Protein AF-A0A2W4LU34-F1 (afdb_monomer_lite)

Secondary structure (DSSP, 8-state):
------SSSSHHHHHHHHTSTHHHHHHHHHHHHHHTTT-HHHHHHHHHHHHTTT---THHHHHHHHHHHHHT-HHHHHHHHHHHHSSTT----HHHHHHHHHHHHHTT-HHHHHHHHHHHGGGGGGG--HHHHHHHHHHHHHHHHHH-HHHHHHHHHHHHHHHHS---TTSHHHHHHHHHHHHHHTT-HHHHHHHHTT-S-GGGGGGG--HHHHHHHHHHH-TTS-----HHHHHHHHTS--TTS--PPTTHHHHHHHHHHTTT-HHHHHHHHHHHHHTGGGSSTTHHHHHHHHHHTT-

Radius of gyration: 21.88 Å; chains: 1; bounding box: 46×51×64 Å

Sequence (299 aa):
VCRPTDPATTSALWSAVRGGTARPYCSLLARGMTRLDAAPEQALELAERAAALDVKDPAARVLEGRALLRLGDLDAARERLESVLLAPGAPSDVRALRELGVAAIHLGRSATATAVYRRVVPRADFASDRYFRRTAVLEAASVLAATGPDGASEAETYLTEARRKAEVPGLEDLTHAFLALCLDRLGRRDQARVVLAGVTNPWGLERFASARDVERLARVVLPDQGLEASEQEVRAVMRRPELGMPVLWDGELHAALALAARSVDPKLARAHLRVYLDGPGRSGPWEPWARGLLRDLAR

pLDDT: mean 87.64, std 15.15, range [33.69, 98.69]

Structure (mmCIF, N/CA/C/O backbone):
data_AF-A0A2W4LU34-F1
#
_entry.id   AF-A0A2W4LU34-F1
#
loop_
_atom_site.group_PDB
_atom_site.id
_atom_site.type_symbol
_atom_site.label_atom_id
_atom_site.label_alt_id
_atom_site.label_comp_id
_atom_site.label_asym_id
_atom_site.label_entity_id
_atom_site.label_seq_id
_atom_site.pdbx_PDB_ins_code
_atom_site.Cartn_x
_atom_site.Cartn_y
_atom_site.Cartn_z
_atom_site.occupancy
_atom_site.B_iso_or_equiv
_atom_site.auth_seq_id
_atom_site.auth_comp_id
_atom_site.auth_asym_id
_atom_site.auth_atom_id
_atom_site.pdbx_PDB_model_num
ATOM 1 N N . VAL A 1 1 ? 15.776 13.499 -19.138 1.00 44.25 1 VAL A N 1
ATOM 2 C CA . VAL A 1 1 ? 14.465 13.709 -19.800 1.00 44.25 1 VAL A CA 1
ATOM 3 C C . VAL A 1 1 ? 14.663 14.698 -20.931 1.00 44.25 1 VAL A C 1
ATOM 5 O O . VAL A 1 1 ? 15.088 15.816 -20.666 1.00 44.25 1 VAL A O 1
ATOM 8 N N . CYS A 1 2 ? 14.449 14.278 -22.176 1.00 37.47 2 CYS A N 1
ATOM 9 C CA . CYS A 1 2 ? 14.579 15.137 -23.349 1.00 37.47 2 CYS A CA 1
ATOM 10 C C . CYS A 1 2 ? 13.613 16.327 -23.243 1.00 37.47 2 CYS A C 1
ATOM 12 O O . CYS A 1 2 ? 12.407 16.160 -23.403 1.00 37.47 2 CYS A O 1
ATOM 14 N N . ARG A 1 3 ? 14.143 17.520 -22.967 1.00 33.69 3 ARG A N 1
ATOM 15 C CA . ARG A 1 3 ? 13.450 18.792 -23.197 1.00 33.69 3 ARG A CA 1
ATOM 16 C C . ARG A 1 3 ? 14.089 19.486 -24.401 1.00 33.69 3 ARG A C 1
ATOM 18 O O . ARG A 1 3 ? 15.311 19.418 -24.530 1.00 33.69 3 ARG A O 1
ATOM 25 N N . PRO A 1 4 ? 13.303 20.139 -25.269 1.00 42.56 4 PRO A N 1
ATOM 26 C CA . PRO A 1 4 ? 13.847 20.928 -26.357 1.00 42.56 4 PRO A CA 1
ATOM 27 C C . PRO A 1 4 ? 14.146 22.343 -25.852 1.00 42.56 4 PRO A C 1
ATOM 29 O O . PRO A 1 4 ? 13.248 23.023 -25.362 1.00 42.56 4 PRO A O 1
ATOM 32 N N . THR A 1 5 ? 15.386 22.797 -26.004 1.00 41.25 5 THR A N 1
ATOM 33 C CA . THR A 1 5 ? 15.707 24.229 -26.029 1.00 41.25 5 THR A CA 1
ATOM 34 C C . THR A 1 5 ? 16.672 24.496 -27.183 1.00 41.25 5 THR A C 1
ATOM 36 O O . THR A 1 5 ? 17.740 23.892 -27.260 1.00 41.25 5 THR A O 1
ATOM 39 N N . ASP A 1 6 ? 16.208 25.388 -28.056 1.00 40.38 6 ASP A N 1
ATOM 40 C CA . ASP A 1 6 ? 16.769 25.993 -29.271 1.00 40.38 6 ASP A CA 1
ATOM 41 C C . ASP A 1 6 ? 16.921 25.166 -30.577 1.00 40.38 6 ASP A C 1
ATOM 43 O O . ASP A 1 6 ? 17.552 24.104 -30.569 1.00 40.38 6 ASP A O 1
ATOM 47 N N . PRO A 1 7 ? 16.356 25.634 -31.723 1.00 46.09 7 PRO A N 1
ATOM 48 C CA . PRO A 1 7 ? 16.152 24.804 -32.916 1.00 46.09 7 PRO A CA 1
ATOM 49 C C . PRO A 1 7 ? 17.230 24.869 -34.019 1.00 46.09 7 PRO A C 1
ATOM 51 O O . PRO A 1 7 ? 17.241 23.977 -34.864 1.00 46.09 7 PRO A O 1
ATOM 54 N N . ALA A 1 8 ? 18.124 25.864 -34.072 1.00 47.91 8 ALA A N 1
ATOM 55 C CA . ALA A 1 8 ? 18.860 26.133 -35.323 1.00 47.91 8 ALA A CA 1
ATOM 56 C C . ALA A 1 8 ? 20.285 25.540 -35.419 1.00 47.91 8 ALA A C 1
ATOM 58 O O . ALA A 1 8 ? 20.643 24.994 -36.458 1.00 47.91 8 ALA A O 1
ATOM 59 N N . THR A 1 9 ? 21.099 25.577 -34.361 1.00 46.59 9 THR A N 1
ATOM 60 C CA . THR A 1 9 ? 22.511 25.111 -34.390 1.00 46.59 9 THR A CA 1
ATOM 61 C C . THR A 1 9 ? 22.738 23.767 -33.691 1.00 46.59 9 THR A C 1
ATOM 63 O O . THR A 1 9 ? 23.717 23.073 -33.950 1.00 46.59 9 THR A O 1
ATOM 66 N N . THR A 1 10 ? 21.790 23.333 -32.867 1.00 46.72 10 THR A N 1
ATOM 67 C CA . THR A 1 10 ? 21.777 22.052 -32.140 1.00 46.72 10 THR A CA 1
ATOM 68 C C . THR A 1 10 ? 21.329 20.878 -33.023 1.00 46.72 10 THR A C 1
ATOM 70 O O . THR A 1 10 ? 21.654 19.723 -32.750 1.00 46.72 10 THR A O 1
ATOM 73 N N . SER A 1 11 ? 20.603 21.157 -34.107 1.00 53.28 11 SER A N 1
ATOM 74 C CA . SER A 1 11 ? 19.989 20.154 -34.984 1.00 53.28 11 SER A CA 1
ATOM 75 C C . SER A 1 11 ? 21.003 19.152 -35.557 1.00 53.28 11 SER A C 1
ATOM 77 O O . SER A 1 11 ? 20.794 17.953 -35.399 1.00 53.28 11 SER A O 1
ATOM 79 N N . ALA A 1 12 ? 22.138 19.615 -36.095 1.00 48.44 12 ALA A N 1
ATOM 80 C CA . ALA A 1 12 ? 23.117 18.760 -36.776 1.00 48.44 12 ALA A CA 1
ATOM 81 C C . ALA A 1 12 ? 23.915 17.838 -35.828 1.00 48.44 12 ALA A C 1
ATOM 83 O O . ALA A 1 12 ? 24.168 16.674 -36.144 1.00 48.44 12 ALA A O 1
ATOM 84 N N . LEU A 1 13 ? 24.277 18.328 -34.635 1.00 47.25 13 LEU A N 1
ATOM 85 C CA . LEU A 1 13 ? 25.021 17.547 -33.637 1.00 47.25 13 LEU A CA 1
ATOM 86 C C . LEU A 1 13 ? 24.113 16.498 -32.973 1.00 47.25 13 LEU A C 1
ATOM 88 O O . LEU A 1 13 ? 24.491 15.339 -32.812 1.00 47.25 13 LEU A O 1
ATOM 92 N N . TRP A 1 14 ? 22.865 16.870 -32.662 1.00 49.84 14 TRP A N 1
ATOM 93 C CA . TRP A 1 14 ? 21.880 15.936 -32.118 1.00 49.84 14 TRP A CA 1
ATOM 94 C C . TRP A 1 14 ? 21.311 14.978 -33.168 1.00 49.84 14 TRP A C 1
ATOM 96 O O . TRP A 1 14 ? 20.867 13.898 -32.785 1.00 49.84 14 TRP A O 1
ATOM 106 N N . SER A 1 15 ? 21.297 15.330 -34.458 1.00 50.69 15 SER A N 1
ATOM 107 C CA . SER A 1 15 ? 20.934 14.410 -35.542 1.00 50.69 15 SER A CA 1
ATOM 108 C C . SER A 1 15 ? 22.052 13.414 -35.841 1.00 50.69 15 SER A C 1
ATOM 110 O O . SER A 1 15 ? 21.753 12.254 -36.104 1.00 50.69 15 SER A O 1
ATOM 112 N N . ALA A 1 16 ? 23.322 13.820 -35.719 1.00 47.38 16 ALA A N 1
ATOM 113 C CA . ALA A 1 16 ? 24.469 12.919 -35.835 1.00 47.38 16 ALA A CA 1
ATOM 114 C C . ALA A 1 16 ? 24.529 11.906 -34.672 1.00 47.38 16 ALA A C 1
ATOM 116 O O . ALA A 1 16 ? 24.763 10.724 -34.903 1.00 47.38 16 ALA A O 1
ATOM 117 N N . VAL A 1 17 ? 24.200 12.323 -33.441 1.00 52.94 17 VAL A N 1
ATOM 118 C CA . VAL A 1 17 ? 24.075 11.418 -32.275 1.00 52.94 17 VAL A CA 1
ATOM 119 C C . VAL A 1 17 ? 22.803 10.548 -32.342 1.00 52.94 17 VAL A C 1
ATOM 121 O O . VAL A 1 17 ? 22.800 9.409 -31.879 1.00 52.94 17 VAL A O 1
ATOM 124 N N . ARG A 1 18 ? 21.716 11.033 -32.964 1.00 54.03 18 ARG A N 1
ATOM 125 C CA . ARG A 1 18 ? 20.458 10.275 -33.161 1.00 54.03 18 ARG A CA 1
ATOM 126 C C . ARG A 1 18 ? 20.426 9.388 -34.412 1.00 54.03 18 ARG A C 1
ATOM 128 O O . ARG A 1 18 ? 19.454 8.655 -34.585 1.00 54.03 18 ARG A O 1
ATOM 135 N N . GLY A 1 19 ? 21.460 9.420 -35.253 1.00 53.38 19 GLY A N 1
ATOM 136 C CA . GLY A 1 19 ? 21.586 8.558 -36.434 1.00 53.38 19 GLY A CA 1
ATOM 137 C C . GLY A 1 19 ? 21.919 7.091 -36.122 1.00 53.38 19 GLY A C 1
ATOM 138 O O . GLY A 1 19 ? 21.792 6.251 -37.007 1.00 53.38 19 GLY A O 1
ATOM 139 N N . GLY A 1 20 ? 22.318 6.779 -34.880 1.00 74.06 20 GLY A N 1
ATOM 140 C CA . GLY A 1 20 ? 22.656 5.427 -34.408 1.00 74.06 20 GLY A CA 1
ATOM 141 C C . GLY A 1 20 ? 21.530 4.710 -33.646 1.00 74.06 20 GLY A C 1
ATOM 142 O O . GLY A 1 20 ? 20.342 4.940 -33.877 1.00 74.06 20 GLY A O 1
ATOM 143 N N . THR A 1 21 ? 21.898 3.854 -32.685 1.00 80.38 21 THR A N 1
ATOM 144 C CA . THR A 1 21 ? 20.983 3.013 -31.879 1.00 80.38 21 THR A CA 1
ATOM 145 C C . THR A 1 21 ? 19.958 3.795 -31.043 1.00 80.38 21 THR A C 1
ATOM 147 O O . THR A 1 21 ? 18.944 3.235 -30.632 1.00 80.38 21 THR A O 1
ATOM 150 N N . ALA A 1 22 ? 20.144 5.104 -30.849 1.00 83.38 22 ALA A N 1
ATOM 151 C CA . ALA A 1 22 ? 19.249 5.954 -30.063 1.00 83.38 22 ALA A CA 1
ATOM 152 C C . ALA A 1 22 ? 17.828 6.083 -30.651 1.00 83.38 22 ALA A C 1
ATOM 154 O O . ALA A 1 22 ? 16.847 6.051 -29.910 1.00 83.38 22 ALA A O 1
ATOM 155 N N . ARG A 1 23 ? 17.679 6.215 -31.979 1.00 86.56 23 ARG A N 1
ATOM 156 C CA . ARG A 1 23 ? 16.350 6.296 -32.618 1.00 86.56 23 ARG A CA 1
ATOM 157 C C . ARG A 1 23 ? 15.543 4.996 -32.460 1.00 86.56 23 ARG A C 1
ATOM 159 O O . ARG A 1 23 ? 14.395 5.092 -32.016 1.00 86.56 23 ARG A O 1
ATOM 166 N N . PRO A 1 24 ? 16.082 3.804 -32.790 1.00 90.75 24 PRO A N 1
ATOM 167 C CA . PRO A 1 24 ? 15.371 2.554 -32.541 1.00 90.75 24 PRO A CA 1
ATOM 168 C C . PRO A 1 24 ? 15.142 2.311 -31.044 1.00 90.75 24 PRO A C 1
ATOM 170 O O . PRO A 1 24 ? 14.043 1.898 -30.690 1.00 90.75 24 PRO A O 1
ATOM 173 N N . TYR A 1 25 ? 16.085 2.668 -30.164 1.00 92.25 25 TYR A N 1
ATOM 174 C CA . TYR A 1 25 ? 15.909 2.583 -28.709 1.00 92.25 25 TYR A CA 1
ATOM 175 C C . TYR A 1 25 ? 14.691 3.375 -28.219 1.00 92.25 25 TYR A C 1
ATOM 177 O O . TYR A 1 25 ? 13.771 2.810 -27.629 1.00 92.25 25 TYR A O 1
ATOM 185 N N . CYS A 1 26 ? 14.620 4.669 -28.542 1.00 91.62 26 CYS A N 1
ATOM 186 C CA . CYS A 1 26 ? 13.489 5.512 -28.153 1.00 91.62 26 CYS A CA 1
ATOM 187 C C . CYS A 1 26 ? 12.164 5.017 -28.753 1.00 91.62 26 CYS A C 1
ATOM 189 O O . CYS A 1 26 ? 11.125 5.095 -28.098 1.00 91.62 26 CYS A O 1
ATOM 191 N N . SER A 1 27 ? 12.188 4.494 -29.985 1.00 94.12 27 SER A N 1
ATOM 192 C CA . SER A 1 27 ? 10.999 3.916 -30.619 1.00 94.12 27 SER A CA 1
ATOM 193 C C . SER A 1 27 ? 10.504 2.668 -29.882 1.00 94.12 27 SER A C 1
ATOM 195 O O . SER A 1 27 ? 9.299 2.545 -29.654 1.00 94.12 27 SER A O 1
ATOM 197 N N . LEU A 1 28 ? 11.411 1.774 -29.473 1.00 96.50 28 LEU A N 1
ATOM 198 C CA . LEU A 1 28 ? 11.085 0.581 -28.689 1.00 96.50 28 LEU A CA 1
ATOM 199 C C . LEU A 1 28 ? 10.510 0.958 -27.321 1.00 96.50 28 LEU A C 1
ATOM 201 O O . LEU A 1 28 ? 9.439 0.467 -26.970 1.00 96.50 28 LEU A O 1
ATOM 205 N N . LEU A 1 29 ? 11.145 1.890 -26.601 1.00 95.94 29 LEU A N 1
ATOM 206 C CA . LEU A 1 29 ? 10.656 2.351 -25.299 1.00 95.94 29 LEU A CA 1
ATOM 207 C C . LEU A 1 29 ? 9.270 2.989 -25.382 1.00 95.94 29 LEU A C 1
ATOM 209 O O . LEU A 1 29 ? 8.392 2.650 -24.593 1.00 95.94 29 LEU A O 1
ATOM 213 N N . ALA A 1 30 ? 9.049 3.888 -26.345 1.00 96.31 30 ALA A N 1
ATOM 214 C CA . ALA A 1 30 ? 7.752 4.537 -26.517 1.00 96.31 30 ALA A CA 1
ATOM 215 C C . ALA A 1 30 ? 6.655 3.503 -26.813 1.00 96.31 30 ALA A C 1
ATOM 217 O O . ALA A 1 30 ? 5.600 3.509 -26.182 1.00 96.31 30 ALA A O 1
ATOM 218 N N . ARG A 1 31 ? 6.934 2.563 -27.725 1.00 97.25 31 ARG A N 1
ATOM 219 C CA . ARG A 1 31 ? 6.018 1.471 -28.074 1.00 97.25 31 ARG A CA 1
ATOM 220 C C . ARG A 1 31 ? 5.740 0.534 -26.904 1.00 97.25 31 ARG A C 1
ATOM 222 O O . ARG A 1 31 ? 4.604 0.080 -26.772 1.00 97.25 31 ARG A O 1
ATOM 229 N N . GLY A 1 32 ? 6.753 0.215 -26.106 1.00 96.75 32 GLY A N 1
ATOM 230 C CA . GLY A 1 32 ? 6.594 -0.638 -24.935 1.00 96.75 32 GLY A CA 1
ATOM 231 C C . GLY A 1 32 ? 5.778 0.061 -23.853 1.00 96.75 32 GLY A C 1
ATOM 232 O O . GLY A 1 32 ? 4.817 -0.516 -23.360 1.00 96.75 32 GLY A O 1
ATOM 233 N N . MET A 1 33 ? 6.044 1.344 -23.590 1.00 95.69 33 MET A N 1
ATOM 234 C CA . MET A 1 33 ? 5.269 2.135 -22.631 1.00 95.69 33 MET A CA 1
ATOM 235 C C . MET A 1 33 ? 3.785 2.222 -23.017 1.00 95.69 33 MET A C 1
ATOM 237 O O . MET A 1 33 ? 2.924 2.047 -22.164 1.00 95.69 33 MET A O 1
ATOM 241 N N . THR A 1 34 ? 3.461 2.416 -24.303 1.00 96.75 34 THR A N 1
ATOM 242 C CA . THR A 1 34 ? 2.056 2.433 -24.768 1.00 96.75 34 THR A CA 1
ATOM 243 C C . THR A 1 34 ? 1.347 1.084 -24.655 1.00 96.75 34 THR A C 1
ATOM 245 O O . THR A 1 34 ? 0.122 1.043 -24.635 1.00 96.75 34 THR A O 1
ATOM 248 N N . ARG A 1 35 ? 2.099 -0.022 -24.617 1.00 96.31 35 ARG A N 1
ATOM 249 C CA . ARG A 1 35 ? 1.553 -1.380 -24.507 1.00 96.31 35 ARG A CA 1
ATOM 250 C C . ARG A 1 35 ? 1.509 -1.889 -23.072 1.00 96.31 35 ARG A C 1
ATOM 252 O O . ARG A 1 35 ? 0.983 -2.971 -22.860 1.00 96.31 35 ARG A O 1
ATOM 259 N N . LEU A 1 36 ? 2.042 -1.137 -22.111 1.00 93.88 36 LEU A N 1
ATOM 260 C CA . LEU A 1 36 ? 2.305 -1.639 -20.768 1.00 93.88 36 LEU A CA 1
ATOM 261 C C . LEU A 1 36 ? 1.059 -2.219 -20.086 1.00 93.88 36 LEU A C 1
ATOM 263 O O . LEU A 1 36 ? 1.137 -3.301 -19.516 1.00 93.88 36 LEU A O 1
ATOM 267 N N . ASP A 1 37 ? -0.076 -1.527 -20.187 1.00 90.44 37 ASP A N 1
ATOM 268 C CA . ASP A 1 37 ? -1.316 -1.961 -19.536 1.00 90.44 37 ASP A CA 1
ATOM 269 C C . ASP A 1 37 ? -2.142 -2.922 -20.413 1.00 90.44 37 ASP A C 1
ATOM 271 O O . ASP A 1 37 ? -2.837 -3.789 -19.893 1.00 90.44 37 ASP A O 1
ATOM 275 N N . ALA A 1 38 ? -2.058 -2.801 -21.745 1.00 93.38 38 ALA A N 1
ATOM 276 C CA . ALA A 1 38 ? -2.889 -3.571 -22.680 1.00 93.38 38 ALA A CA 1
ATOM 277 C C . ALA A 1 38 ? -2.259 -4.899 -23.149 1.00 93.38 38 ALA A C 1
ATOM 279 O O . ALA A 1 38 ? -2.979 -5.835 -23.482 1.00 93.38 38 ALA A O 1
ATOM 280 N N . ALA A 1 39 ? -0.929 -4.967 -23.230 1.00 95.88 39 ALA A N 1
ATOM 281 C CA . ALA A 1 39 ? -0.163 -6.113 -23.722 1.00 95.88 39 ALA A CA 1
ATOM 282 C C . ALA A 1 39 ? 1.223 -6.160 -23.039 1.00 95.88 39 ALA A C 1
ATOM 284 O O . ALA A 1 39 ? 2.243 -5.865 -23.682 1.00 95.88 39 ALA A O 1
ATOM 285 N N . PRO A 1 40 ? 1.280 -6.483 -21.733 1.00 95.75 40 PRO A N 1
ATOM 286 C CA . PRO A 1 40 ? 2.512 -6.437 -20.949 1.00 95.75 40 PRO A CA 1
ATOM 287 C C . PRO A 1 40 ? 3.595 -7.406 -21.449 1.00 95.75 40 PRO A C 1
ATOM 289 O O . PRO A 1 40 ? 4.774 -7.076 -21.370 1.00 95.75 40 PRO A O 1
ATOM 292 N N . GLU A 1 41 ? 3.233 -8.541 -22.052 1.00 97.31 41 GLU A N 1
ATOM 293 C CA . GLU A 1 41 ? 4.176 -9.481 -22.676 1.00 97.31 41 GLU A CA 1
ATOM 294 C C . GLU A 1 41 ? 4.912 -8.823 -23.855 1.00 97.31 41 GLU A C 1
ATOM 296 O O . GLU A 1 41 ? 6.129 -8.931 -23.991 1.00 97.31 41 GLU A O 1
ATOM 301 N N . GLN A 1 42 ? 4.185 -8.066 -24.685 1.00 97.75 42 GLN A N 1
ATOM 302 C CA . GLN A 1 42 ? 4.789 -7.314 -25.790 1.00 97.75 42 GLN A CA 1
ATOM 303 C C . GLN A 1 42 ? 5.621 -6.136 -25.274 1.00 97.75 42 GLN A C 1
ATOM 305 O O . GLN A 1 42 ? 6.636 -5.785 -25.874 1.00 97.75 42 GLN A O 1
ATOM 310 N N . ALA A 1 43 ? 5.191 -5.488 -24.186 1.00 97.69 43 ALA A N 1
ATOM 311 C CA . ALA A 1 43 ? 5.974 -4.431 -23.553 1.00 97.69 43 ALA A CA 1
ATOM 312 C C . ALA A 1 43 ? 7.310 -4.970 -23.020 1.00 97.69 43 ALA A C 1
ATOM 314 O O . ALA A 1 43 ? 8.331 -4.302 -23.194 1.00 97.69 43 ALA A O 1
ATOM 315 N N . LEU A 1 44 ? 7.305 -6.180 -22.450 1.00 97.94 44 LEU A N 1
ATOM 316 C CA . LEU A 1 44 ? 8.500 -6.882 -21.989 1.00 97.94 44 LEU A CA 1
ATOM 317 C C . LEU A 1 44 ? 9.465 -7.175 -23.147 1.00 97.94 44 LEU A C 1
ATOM 319 O O . LEU A 1 44 ? 10.610 -6.733 -23.095 1.00 97.94 44 LEU A O 1
ATOM 323 N N . GLU A 1 45 ? 8.991 -7.792 -24.235 1.00 97.88 45 GLU A N 1
ATOM 324 C CA . GLU A 1 45 ? 9.824 -8.075 -25.421 1.00 97.88 45 GLU A CA 1
ATOM 325 C C . GLU A 1 45 ? 10.458 -6.788 -25.988 1.00 97.88 45 GLU A C 1
ATOM 327 O O . GLU A 1 45 ? 11.637 -6.736 -26.347 1.00 97.88 45 GLU A O 1
ATOM 332 N N . LEU A 1 46 ? 9.682 -5.700 -26.055 1.00 97.88 46 LEU A N 1
ATOM 333 C CA . LEU A 1 46 ? 10.177 -4.404 -26.521 1.00 97.88 46 LEU A CA 1
ATOM 334 C C . LEU A 1 46 ? 11.237 -3.813 -25.580 1.00 97.88 46 LEU A C 1
ATOM 336 O O . LEU A 1 46 ? 12.183 -3.184 -26.063 1.00 97.88 46 LEU A O 1
ATOM 340 N N . ALA A 1 47 ? 11.099 -4.012 -24.268 1.00 96.81 47 ALA A N 1
ATOM 341 C CA . ALA A 1 47 ? 12.072 -3.578 -23.270 1.00 96.81 47 ALA A CA 1
ATOM 342 C C . ALA A 1 47 ? 13.391 -4.355 -23.389 1.00 96.81 47 ALA A C 1
ATOM 344 O O . ALA A 1 47 ? 14.459 -3.742 -23.405 1.00 96.81 47 ALA A O 1
ATOM 345 N N . GLU A 1 48 ? 13.325 -5.676 -23.560 1.00 96.00 48 GLU A N 1
ATOM 346 C CA . GLU A 1 48 ? 14.490 -6.546 -23.766 1.00 96.00 48 GLU A CA 1
ATOM 347 C C . GLU A 1 48 ? 15.241 -6.179 -25.050 1.00 96.00 48 GLU A C 1
ATOM 349 O O . GLU A 1 48 ? 16.461 -6.002 -25.049 1.00 96.00 48 GLU A O 1
ATOM 354 N N . ARG A 1 49 ? 14.506 -5.952 -26.144 1.00 96.38 49 ARG A N 1
ATOM 355 C CA . ARG A 1 49 ? 15.081 -5.474 -27.408 1.00 96.38 49 ARG A CA 1
ATOM 356 C C . ARG A 1 49 ? 15.726 -4.100 -27.265 1.00 96.38 49 ARG A C 1
ATOM 358 O O . ARG A 1 49 ? 16.741 -3.845 -27.905 1.00 96.38 49 ARG A O 1
ATOM 365 N N . ALA A 1 50 ? 15.154 -3.210 -26.451 1.00 94.69 50 ALA A N 1
ATOM 366 C CA . ALA A 1 50 ? 15.751 -1.907 -26.171 1.00 94.69 50 ALA A CA 1
ATOM 367 C C . ALA A 1 50 ? 17.032 -2.052 -25.336 1.00 94.69 50 ALA A C 1
ATOM 369 O O . ALA A 1 50 ? 18.026 -1.392 -25.632 1.00 94.69 50 ALA A O 1
ATOM 370 N N . ALA A 1 51 ? 17.038 -2.939 -24.340 1.00 91.62 51 ALA A N 1
ATOM 371 C CA . ALA A 1 51 ? 18.216 -3.236 -23.529 1.00 91.62 51 ALA A CA 1
ATOM 372 C C . ALA A 1 51 ? 19.360 -3.844 -24.364 1.00 91.62 51 ALA A C 1
ATOM 374 O O . ALA A 1 51 ? 20.521 -3.509 -24.139 1.00 91.62 51 ALA A O 1
ATOM 375 N N . ALA A 1 52 ? 19.044 -4.660 -25.376 1.00 93.00 52 ALA A N 1
ATOM 376 C CA . ALA A 1 52 ? 20.024 -5.255 -26.289 1.00 93.00 52 ALA A CA 1
ATOM 377 C C . ALA A 1 52 ? 20.756 -4.237 -27.187 1.00 93.00 52 ALA A C 1
ATOM 379 O O . ALA A 1 52 ? 21.795 -4.560 -27.757 1.00 93.00 52 ALA A O 1
ATOM 380 N N . LEU A 1 53 ? 20.251 -3.002 -27.308 1.00 89.25 53 LEU A N 1
ATOM 381 C CA . LEU A 1 53 ? 20.926 -1.921 -28.039 1.00 89.25 53 LEU A CA 1
ATOM 382 C C . LEU A 1 53 ? 22.081 -1.273 -27.243 1.00 89.25 53 LEU A C 1
ATOM 384 O O . LEU A 1 53 ? 22.664 -0.305 -27.733 1.00 89.25 53 LEU A O 1
ATOM 388 N N . ASP A 1 54 ? 22.375 -1.778 -26.035 1.00 78.81 54 ASP A N 1
ATOM 389 C CA . ASP A 1 54 ? 23.443 -1.351 -25.108 1.00 78.81 54 ASP A CA 1
ATOM 390 C C . ASP A 1 54 ? 23.503 0.169 -24.874 1.00 78.81 54 ASP A C 1
ATOM 392 O O . ASP A 1 54 ? 24.553 0.798 -24.722 1.00 78.81 54 ASP A O 1
ATOM 396 N N . VAL A 1 55 ? 22.329 0.799 -24.848 1.00 82.06 55 VAL A N 1
ATOM 397 C CA . VAL A 1 55 ? 22.217 2.190 -24.424 1.00 82.06 55 VAL A CA 1
ATOM 398 C C . VAL A 1 55 ? 22.316 2.207 -22.903 1.00 82.06 55 VAL A C 1
ATOM 400 O O . VAL A 1 55 ? 21.483 1.615 -22.218 1.00 82.06 55 VAL A O 1
ATOM 403 N N . LYS A 1 56 ? 23.318 2.916 -22.369 1.00 82.50 56 LYS A N 1
ATOM 404 C CA . LYS A 1 56 ? 23.525 3.138 -20.925 1.00 82.50 56 LYS A CA 1
ATOM 405 C C . LYS A 1 56 ? 22.469 4.086 -20.332 1.00 82.50 56 LYS A C 1
ATOM 407 O O . LYS A 1 56 ? 22.802 5.117 -19.753 1.00 82.50 56 LYS A O 1
ATOM 412 N N . ASP A 1 57 ? 21.196 3.749 -20.507 1.00 83.75 57 ASP A N 1
ATOM 413 C CA . ASP A 1 57 ? 20.036 4.440 -19.954 1.00 83.75 57 ASP A CA 1
ATOM 414 C C . ASP A 1 57 ? 19.183 3.435 -19.155 1.00 83.75 57 ASP A C 1
ATOM 416 O O . ASP A 1 57 ? 18.785 2.394 -19.692 1.00 83.75 57 ASP A O 1
ATOM 420 N N . PRO A 1 58 ? 18.887 3.718 -17.874 1.00 90.25 58 PRO A N 1
ATOM 421 C CA . PRO A 1 58 ? 18.054 2.861 -17.032 1.00 90.25 58 PRO A CA 1
ATOM 422 C C . PRO A 1 58 ? 16.631 2.605 -17.555 1.00 90.25 58 PRO A C 1
ATOM 424 O O . PRO A 1 58 ? 15.980 1.669 -17.087 1.00 90.25 58 PRO A O 1
ATOM 427 N N . ALA A 1 59 ? 16.130 3.410 -18.497 1.00 92.25 59 ALA A N 1
ATOM 428 C CA . ALA A 1 59 ? 14.737 3.370 -18.940 1.00 92.25 59 ALA A CA 1
ATOM 429 C C . ALA A 1 59 ? 14.272 1.996 -19.463 1.00 92.25 59 ALA A C 1
ATOM 431 O O . ALA A 1 59 ? 13.150 1.589 -19.162 1.00 92.25 59 ALA A O 1
ATOM 432 N N . ALA A 1 60 ? 15.121 1.250 -20.179 1.00 93.81 60 ALA A N 1
ATOM 433 C CA . ALA A 1 60 ? 14.772 -0.089 -20.671 1.00 93.81 60 ALA A CA 1
ATOM 434 C C . ALA A 1 60 ? 14.541 -1.091 -19.531 1.00 93.81 60 ALA A C 1
ATOM 436 O O . ALA A 1 60 ? 13.535 -1.793 -19.526 1.00 93.81 60 ALA A O 1
ATOM 437 N N . ARG A 1 61 ? 15.412 -1.099 -18.515 1.00 94.00 61 ARG A N 1
ATOM 438 C CA . ARG A 1 61 ? 15.245 -1.962 -17.335 1.00 94.00 61 ARG A CA 1
ATOM 439 C C . ARG A 1 61 ? 14.067 -1.543 -16.458 1.00 94.00 61 ARG A C 1
ATOM 441 O O . ARG A 1 61 ? 13.404 -2.394 -15.877 1.00 94.00 61 ARG A O 1
ATOM 448 N N . VAL A 1 62 ? 13.781 -0.242 -16.371 1.00 95.94 62 VAL A N 1
ATOM 449 C CA . VAL A 1 62 ? 12.566 0.241 -15.695 1.00 95.94 62 VAL A CA 1
ATOM 450 C C . VAL A 1 62 ? 11.317 -0.249 -16.426 1.00 95.94 62 VAL A C 1
ATOM 452 O O . VAL A 1 62 ? 10.385 -0.720 -15.781 1.00 95.94 62 VAL A O 1
ATOM 455 N N . LEU A 1 63 ? 11.294 -0.175 -17.760 1.00 96.56 63 LEU A N 1
ATOM 456 C CA . LEU A 1 63 ? 10.181 -0.682 -18.563 1.00 96.56 63 LEU A CA 1
ATOM 457 C C . LEU A 1 63 ? 10.019 -2.203 -18.426 1.00 96.56 63 LEU A C 1
ATOM 459 O O . LEU A 1 63 ? 8.895 -2.680 -18.300 1.00 96.56 63 LEU A O 1
ATOM 463 N N . GLU A 1 64 ? 11.124 -2.944 -18.388 1.00 96.69 64 GLU A N 1
ATOM 464 C CA . GLU A 1 64 ? 11.137 -4.386 -18.136 1.00 96.69 64 GLU A CA 1
ATOM 465 C C . GLU A 1 64 ? 10.520 -4.720 -16.770 1.00 96.69 64 GLU A C 1
ATOM 467 O O . GLU A 1 64 ? 9.557 -5.480 -16.689 1.00 96.69 64 GLU A O 1
ATOM 472 N N . GLY A 1 65 ? 11.003 -4.084 -15.697 1.00 96.75 65 GLY A N 1
ATOM 473 C CA . GLY A 1 65 ? 10.460 -4.274 -14.352 1.00 96.75 65 GLY A CA 1
ATOM 474 C C . GLY A 1 65 ? 8.981 -3.892 -14.247 1.00 96.75 65 GLY A C 1
ATOM 475 O O . GLY A 1 65 ? 8.198 -4.580 -13.594 1.00 96.75 65 GLY A O 1
ATOM 476 N N . ARG A 1 66 ? 8.561 -2.837 -14.955 1.00 96.81 66 ARG A N 1
ATOM 477 C CA . ARG A 1 66 ? 7.150 -2.457 -15.078 1.00 96.81 66 ARG A CA 1
ATOM 478 C C . ARG A 1 66 ? 6.316 -3.533 -15.752 1.00 96.81 66 ARG A C 1
ATOM 480 O O . ARG A 1 66 ? 5.230 -3.816 -15.257 1.00 96.81 66 ARG A O 1
ATOM 487 N N . ALA A 1 67 ? 6.787 -4.095 -16.859 1.00 97.12 67 ALA A N 1
ATOM 488 C CA . ALA A 1 67 ? 6.073 -5.137 -17.585 1.00 97.12 67 ALA A CA 1
ATOM 489 C C . ALA A 1 67 ? 5.947 -6.409 -16.735 1.00 97.12 67 ALA A C 1
ATOM 491 O O . ALA A 1 67 ? 4.843 -6.923 -16.575 1.00 97.12 67 ALA A O 1
ATOM 492 N N . LEU A 1 68 ? 7.035 -6.838 -16.086 1.00 96.81 68 LEU A N 1
ATOM 493 C CA . LEU A 1 68 ? 7.042 -7.972 -15.152 1.00 96.81 68 LEU A CA 1
ATOM 494 C C . LEU A 1 68 ? 6.033 -7.785 -14.013 1.00 96.81 68 LEU A C 1
ATOM 496 O O . LEU A 1 68 ? 5.292 -8.711 -13.689 1.00 96.81 68 LEU A O 1
ATOM 500 N N . LEU A 1 69 ? 5.917 -6.564 -13.477 1.00 95.38 69 LEU A N 1
ATOM 501 C CA . LEU A 1 69 ? 4.927 -6.250 -12.448 1.00 95.38 69 LEU A CA 1
ATOM 502 C C . LEU A 1 69 ? 3.490 -6.479 -12.944 1.00 95.38 69 LEU A C 1
ATOM 504 O O . LEU A 1 69 ? 2.666 -6.985 -12.197 1.00 95.38 69 LEU A O 1
ATOM 508 N N . ARG A 1 70 ? 3.185 -6.144 -14.205 1.00 93.38 70 ARG A N 1
ATOM 509 C CA . ARG A 1 70 ? 1.850 -6.327 -14.819 1.00 93.38 70 ARG A CA 1
ATOM 510 C C . ARG A 1 70 ? 1.574 -7.785 -15.174 1.00 93.38 70 ARG A C 1
ATOM 512 O O . ARG A 1 70 ? 0.423 -8.212 -15.150 1.00 93.38 70 ARG A O 1
ATOM 519 N N . LEU A 1 71 ? 2.619 -8.546 -15.488 1.00 94.12 71 LEU A N 1
ATOM 520 C CA . LEU A 1 71 ? 2.549 -9.998 -15.674 1.00 94.12 71 LEU A CA 1
ATOM 521 C C . LEU A 1 71 ? 2.383 -10.743 -14.348 1.00 94.12 71 LEU A C 1
ATOM 523 O O . LEU A 1 71 ? 1.888 -11.869 -14.328 1.00 94.12 71 LEU A O 1
ATOM 527 N N . GLY A 1 72 ? 2.757 -10.092 -13.250 1.00 92.25 72 GLY A N 1
ATOM 528 C CA . GLY A 1 72 ? 2.686 -10.628 -11.905 1.00 92.25 72 GLY A CA 1
ATOM 529 C C . GLY A 1 72 ? 3.891 -11.424 -11.453 1.00 92.25 72 GLY A C 1
ATOM 530 O O . GLY A 1 72 ? 3.825 -12.124 -10.442 1.00 92.25 72 GLY A O 1
ATOM 531 N N . ASP A 1 73 ? 4.998 -11.292 -12.176 1.00 95.19 73 ASP A N 1
ATOM 532 C CA . ASP A 1 73 ? 6.295 -11.774 -11.728 1.00 95.19 73 ASP A CA 1
ATOM 533 C C . ASP A 1 73 ? 6.910 -10.738 -10.777 1.00 95.19 73 ASP A C 1
ATOM 535 O O . ASP A 1 73 ? 7.731 -9.898 -11.153 1.00 95.19 73 ASP A O 1
ATOM 539 N N . LEU A 1 74 ? 6.411 -10.738 -9.539 1.00 94.69 74 LEU A N 1
ATOM 540 C CA . LEU A 1 74 ? 6.740 -9.738 -8.524 1.00 94.69 74 LEU A CA 1
ATOM 541 C C . LEU A 1 74 ? 8.223 -9.762 -8.138 1.00 94.69 74 LEU A C 1
ATOM 543 O O . LEU A 1 74 ? 8.817 -8.702 -7.934 1.00 94.69 74 LEU A O 1
ATOM 547 N N . ASP A 1 75 ? 8.817 -10.953 -8.042 1.00 95.12 75 ASP A N 1
ATOM 548 C CA . ASP A 1 75 ? 10.225 -11.117 -7.690 1.00 95.12 75 ASP A CA 1
ATOM 549 C C . ASP A 1 75 ? 11.132 -10.580 -8.797 1.00 95.12 75 ASP A C 1
ATOM 551 O O . ASP A 1 75 ? 11.991 -9.738 -8.515 1.00 95.12 75 ASP A O 1
ATOM 555 N N . ALA A 1 76 ? 10.896 -10.965 -10.057 1.00 95.81 76 ALA A N 1
ATOM 556 C CA . ALA A 1 76 ? 11.678 -10.441 -11.170 1.00 95.81 76 ALA A CA 1
ATOM 557 C C . ALA A 1 76 ? 11.465 -8.927 -11.339 1.00 95.81 76 ALA A C 1
ATOM 559 O O . ALA A 1 76 ? 12.427 -8.181 -11.540 1.00 95.81 76 ALA A O 1
ATOM 560 N N . ALA A 1 77 ? 10.226 -8.440 -11.197 1.00 96.50 77 ALA A N 1
ATOM 561 C CA . ALA A 1 77 ? 9.919 -7.012 -11.242 1.00 96.50 77 ALA A CA 1
ATOM 562 C C . ALA A 1 77 ? 10.706 -6.227 -10.186 1.00 96.50 77 ALA A C 1
ATOM 564 O O . ALA A 1 77 ? 11.342 -5.219 -10.511 1.00 96.50 77 ALA A O 1
ATOM 565 N N . ARG A 1 78 ? 10.705 -6.708 -8.934 1.00 95.69 78 ARG A N 1
ATOM 566 C CA . ARG A 1 78 ? 11.478 -6.121 -7.836 1.00 95.69 78 ARG A CA 1
ATOM 567 C C . ARG A 1 78 ? 12.955 -6.063 -8.203 1.00 95.69 78 ARG A C 1
ATOM 569 O O . ARG A 1 78 ? 13.535 -4.987 -8.132 1.00 95.69 78 ARG A O 1
ATOM 576 N N . GLU A 1 79 ? 13.560 -7.172 -8.617 1.00 94.94 79 GLU A N 1
ATOM 577 C CA . GLU A 1 79 ? 14.999 -7.220 -8.910 1.00 94.94 79 GLU A CA 1
ATOM 578 C C . GLU A 1 79 ? 15.404 -6.237 -10.009 1.00 94.94 79 GLU A C 1
ATOM 580 O O . GLU A 1 79 ? 16.370 -5.478 -9.851 1.00 94.94 79 GLU A O 1
ATOM 585 N N . ARG A 1 80 ? 14.635 -6.183 -11.104 1.00 94.50 80 ARG A N 1
ATOM 586 C CA . ARG A 1 80 ? 14.904 -5.250 -12.207 1.00 94.50 80 ARG A CA 1
ATOM 587 C C . ARG A 1 80 ? 14.780 -3.799 -11.757 1.00 94.50 80 ARG A C 1
ATOM 589 O O . ARG A 1 80 ? 15.687 -3.010 -12.034 1.00 94.50 80 ARG A O 1
ATOM 596 N N . LEU A 1 81 ? 13.722 -3.453 -11.023 1.00 95.69 81 LEU A N 1
ATOM 597 C CA . LEU A 1 81 ? 13.501 -2.091 -10.534 1.00 95.69 81 LEU A CA 1
ATOM 598 C C . LEU A 1 81 ? 14.518 -1.685 -9.455 1.00 95.69 81 LEU A C 1
ATOM 600 O O . LEU A 1 81 ? 15.066 -0.586 -9.529 1.00 95.69 81 LEU A O 1
ATOM 604 N N . GLU A 1 82 ? 14.827 -2.548 -8.484 1.00 94.12 82 GLU A N 1
ATOM 605 C CA . GLU A 1 82 ? 15.795 -2.268 -7.411 1.00 94.12 82 GLU A CA 1
ATOM 606 C C . GLU A 1 82 ? 17.188 -1.992 -7.963 1.00 94.12 82 GLU A C 1
ATOM 608 O O . GLU A 1 82 ? 17.804 -0.993 -7.582 1.00 94.12 82 GLU A O 1
ATOM 613 N N . SER A 1 83 ? 17.649 -2.827 -8.904 1.00 91.38 83 SER A N 1
ATOM 614 C CA . SER A 1 83 ? 18.991 -2.719 -9.495 1.00 91.38 83 SER A CA 1
ATOM 615 C C . SER A 1 83 ? 19.261 -1.363 -10.155 1.00 91.38 83 SER A C 1
ATOM 617 O O . SER A 1 83 ? 20.412 -0.972 -10.339 1.00 91.38 83 SER A O 1
ATOM 619 N N . VAL A 1 84 ? 18.197 -0.638 -10.504 1.00 92.62 84 VAL A N 1
ATOM 620 C CA . VAL A 1 84 ? 18.255 0.626 -11.230 1.00 92.62 84 VAL A CA 1
ATOM 621 C C . VAL A 1 84 ? 17.851 1.813 -10.366 1.00 92.62 84 VAL A C 1
ATOM 623 O O . VAL A 1 84 ? 18.509 2.850 -10.392 1.00 92.62 84 VAL A O 1
ATOM 626 N N . LEU A 1 85 ? 16.764 1.692 -9.608 1.00 92.75 85 LEU A N 1
ATOM 627 C CA . LEU A 1 85 ? 16.166 2.811 -8.881 1.00 92.75 85 LEU A CA 1
ATOM 628 C C . LEU A 1 85 ? 16.824 3.053 -7.523 1.00 92.75 85 LEU A C 1
ATOM 630 O O . LEU A 1 85 ? 16.738 4.163 -6.986 1.00 92.75 85 LEU A O 1
ATOM 634 N N . LEU A 1 86 ? 17.468 2.035 -6.949 1.00 89.31 86 LEU A N 1
ATOM 635 C CA . LEU A 1 86 ? 18.184 2.132 -5.675 1.00 89.31 86 LEU A CA 1
ATOM 636 C C . LEU A 1 86 ? 19.701 2.303 -5.846 1.00 89.31 86 LEU A C 1
ATOM 638 O O . LEU A 1 86 ? 20.400 2.499 -4.855 1.00 89.31 86 LEU A O 1
ATOM 642 N N . ALA A 1 87 ? 20.205 2.293 -7.083 1.00 87.50 87 ALA A N 1
ATOM 643 C CA . ALA A 1 87 ? 21.615 2.527 -7.371 1.00 87.50 87 ALA A CA 1
ATOM 644 C C . ALA A 1 87 ? 22.061 3.969 -7.016 1.00 87.50 87 ALA A C 1
ATOM 646 O O . ALA A 1 87 ? 21.261 4.911 -7.085 1.00 87.50 87 ALA A O 1
ATOM 647 N N . PRO A 1 88 ? 23.344 4.192 -6.672 1.00 81.81 88 PRO A N 1
ATOM 648 C CA . PRO A 1 88 ? 23.892 5.539 -6.518 1.00 81.81 88 PRO A CA 1
ATOM 649 C C . PRO A 1 88 ? 23.701 6.370 -7.796 1.00 81.81 88 PRO A C 1
ATOM 651 O O . PRO A 1 88 ? 24.021 5.917 -8.891 1.00 81.81 88 PRO A O 1
ATOM 654 N N . GLY A 1 89 ? 23.162 7.585 -7.666 1.00 79.81 89 GLY A N 1
ATOM 655 C CA . GLY A 1 89 ? 22.860 8.445 -8.821 1.00 79.81 89 GLY A CA 1
ATOM 656 C C . GLY A 1 89 ? 21.641 8.010 -9.646 1.00 79.81 89 GLY A C 1
ATOM 657 O O . GLY A 1 89 ? 21.448 8.519 -10.749 1.00 79.81 89 GLY A O 1
ATOM 658 N N . ALA A 1 90 ? 20.820 7.087 -9.128 1.00 79.50 90 ALA A N 1
ATOM 659 C CA . ALA A 1 90 ? 19.633 6.582 -9.807 1.00 79.50 90 ALA A CA 1
ATOM 660 C C . ALA A 1 90 ? 18.676 7.693 -10.287 1.00 79.50 90 ALA 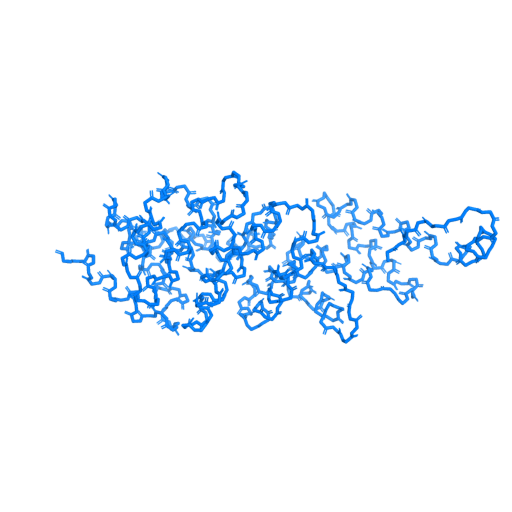A C 1
ATOM 662 O O . ALA A 1 90 ? 18.507 8.719 -9.613 1.00 79.50 90 ALA A O 1
ATOM 663 N N . PRO A 1 91 ? 17.982 7.469 -11.420 1.00 73.94 91 PRO A N 1
ATOM 664 C CA . PRO A 1 91 ? 16.996 8.407 -11.937 1.00 73.94 91 PRO A CA 1
ATOM 665 C C . PRO A 1 91 ? 15.850 8.629 -10.940 1.00 73.94 91 PRO A C 1
ATOM 667 O O . PRO A 1 91 ? 15.383 7.712 -10.264 1.00 73.94 91 PRO A O 1
ATOM 670 N N . SER A 1 92 ? 15.344 9.862 -10.894 1.00 78.62 92 SER A N 1
ATOM 671 C CA . SER A 1 92 ? 14.203 10.247 -10.055 1.00 78.62 92 SER A CA 1
ATOM 672 C C . SER A 1 92 ? 12.859 9.927 -10.729 1.00 78.62 92 SER A C 1
ATOM 674 O O . SER A 1 92 ? 12.021 10.816 -10.893 1.00 78.62 92 SER A O 1
ATOM 676 N N . ASP A 1 93 ? 12.638 8.673 -11.134 1.00 90.62 93 ASP A N 1
ATOM 677 C CA . ASP A 1 93 ? 11.314 8.222 -11.586 1.00 90.62 93 ASP A CA 1
ATOM 678 C C . ASP A 1 93 ? 10.461 7.819 -10.373 1.00 90.62 93 ASP A C 1
ATOM 680 O O . ASP A 1 93 ? 10.547 6.710 -9.846 1.00 90.62 93 ASP A O 1
ATOM 684 N N . VAL A 1 94 ? 9.631 8.758 -9.914 1.00 93.12 94 VAL A N 1
ATOM 685 C CA . VAL A 1 94 ? 8.770 8.584 -8.733 1.00 93.12 94 VAL A CA 1
ATOM 686 C C . VAL A 1 94 ? 7.700 7.510 -8.961 1.00 93.12 94 VAL A C 1
ATOM 688 O O . VAL A 1 94 ? 7.334 6.813 -8.016 1.00 93.12 94 VAL A O 1
ATOM 691 N N . ARG A 1 95 ? 7.217 7.334 -10.200 1.00 93.00 95 ARG A N 1
ATOM 692 C CA . ARG A 1 95 ? 6.221 6.300 -10.524 1.00 93.00 95 ARG A CA 1
ATOM 693 C C . ARG A 1 95 ? 6.860 4.914 -10.496 1.00 93.00 95 ARG A C 1
ATOM 695 O O . ARG A 1 95 ? 6.292 4.017 -9.888 1.00 93.00 95 ARG A O 1
ATOM 702 N N . ALA A 1 96 ? 8.063 4.773 -11.058 1.00 94.00 96 ALA A N 1
ATOM 703 C CA . ALA A 1 96 ? 8.833 3.530 -10.976 1.00 94.00 96 ALA A CA 1
ATOM 704 C C . ALA A 1 96 ? 9.203 3.170 -9.530 1.00 94.00 96 ALA A C 1
ATOM 706 O O . ALA A 1 96 ? 9.121 2.010 -9.135 1.00 94.00 96 ALA A O 1
ATOM 707 N N . LEU A 1 97 ? 9.561 4.169 -8.713 1.00 95.44 97 LEU A N 1
ATOM 708 C CA . LEU A 1 97 ? 9.795 3.956 -7.285 1.00 95.44 97 LEU A CA 1
ATOM 709 C C . LEU A 1 97 ? 8.525 3.465 -6.582 1.00 95.44 97 LEU A C 1
ATOM 711 O O . LEU A 1 97 ? 8.601 2.495 -5.842 1.00 95.44 97 LEU A O 1
ATOM 715 N N . ARG A 1 98 ? 7.354 4.064 -6.836 1.00 95.56 98 ARG A N 1
ATOM 716 C CA . ARG A 1 98 ? 6.092 3.553 -6.272 1.00 95.56 98 ARG A CA 1
ATOM 717 C C . ARG A 1 98 ? 5.842 2.100 -6.679 1.00 95.56 98 ARG A C 1
ATOM 719 O O . ARG A 1 98 ? 5.507 1.291 -5.829 1.00 95.56 98 ARG A O 1
ATOM 726 N N . GLU A 1 99 ? 6.022 1.759 -7.950 1.00 96.06 99 GLU A N 1
ATOM 727 C CA . GLU A 1 99 ? 5.819 0.392 -8.454 1.00 96.06 99 GLU A CA 1
ATOM 728 C C . GLU A 1 99 ? 6.746 -0.628 -7.785 1.00 96.06 99 GLU A C 1
ATOM 730 O O . GLU A 1 99 ? 6.307 -1.725 -7.445 1.00 96.06 99 GLU A O 1
ATOM 735 N N . LEU A 1 100 ? 7.997 -0.249 -7.513 1.00 96.94 100 LEU A N 1
ATOM 736 C CA . LEU A 1 100 ? 8.889 -1.050 -6.678 1.00 96.94 100 LEU A CA 1
ATOM 737 C C . LEU A 1 100 ? 8.344 -1.198 -5.246 1.00 96.94 100 LEU A C 1
ATOM 739 O O . LEU A 1 100 ? 8.401 -2.281 -4.667 1.00 96.94 100 LEU A O 1
ATOM 743 N N . GLY A 1 101 ? 7.791 -0.126 -4.678 1.00 97.06 101 GLY A N 1
ATOM 744 C CA . GLY A 1 101 ? 7.127 -0.152 -3.374 1.00 97.06 101 GLY A CA 1
ATOM 745 C C . GLY A 1 101 ? 5.946 -1.123 -3.347 1.00 97.06 101 GLY A C 1
ATOM 746 O O . GLY A 1 101 ? 5.838 -1.917 -2.419 1.00 97.06 101 GLY A O 1
ATOM 747 N N . VAL A 1 102 ? 5.110 -1.118 -4.386 1.00 95.69 102 VAL A N 1
ATOM 748 C CA . VAL A 1 102 ? 3.993 -2.059 -4.562 1.00 95.69 102 VAL A CA 1
ATOM 749 C C . VAL A 1 102 ? 4.496 -3.502 -4.633 1.00 95.69 102 VAL A C 1
ATOM 751 O O . VAL A 1 102 ? 4.004 -4.350 -3.889 1.00 95.69 102 VAL A O 1
ATOM 754 N N . ALA A 1 103 ? 5.511 -3.784 -5.456 1.00 96.06 103 ALA A N 1
ATOM 755 C CA . ALA A 1 103 ? 6.119 -5.114 -5.524 1.00 96.06 103 ALA A CA 1
ATOM 756 C C . ALA A 1 103 ? 6.632 -5.568 -4.145 1.00 96.06 103 ALA A C 1
ATOM 758 O O . ALA A 1 103 ? 6.371 -6.689 -3.713 1.00 96.06 103 ALA A O 1
ATOM 759 N N . ALA A 1 104 ? 7.299 -4.672 -3.411 1.00 96.50 104 ALA A N 1
ATOM 760 C CA . ALA A 1 104 ? 7.795 -4.949 -2.068 1.00 96.50 104 ALA A CA 1
ATOM 761 C C . ALA A 1 104 ? 6.669 -5.209 -1.050 1.00 96.50 104 ALA A C 1
ATOM 763 O O . ALA A 1 104 ? 6.842 -6.069 -0.186 1.00 96.50 104 ALA A O 1
ATOM 764 N N . ILE A 1 105 ? 5.521 -4.526 -1.152 1.00 95.19 105 ILE A N 1
ATOM 765 C CA . ILE A 1 105 ? 4.343 -4.801 -0.311 1.00 95.19 105 ILE A CA 1
ATOM 766 C C . ILE A 1 105 ? 3.815 -6.212 -0.577 1.00 95.19 105 ILE A C 1
ATOM 768 O O . ILE A 1 105 ? 3.680 -6.992 0.365 1.00 95.19 105 ILE A O 1
ATOM 772 N N . HIS A 1 106 ? 3.580 -6.574 -1.842 1.00 92.44 106 HIS A N 1
ATOM 773 C CA . HIS A 1 106 ? 3.071 -7.906 -2.183 1.00 92.44 106 HIS A CA 1
ATOM 774 C C . HIS A 1 106 ? 4.029 -9.035 -1.771 1.00 92.44 106 HIS A C 1
ATOM 776 O O . HIS A 1 106 ? 3.580 -10.099 -1.352 1.00 92.44 106 HIS A O 1
ATOM 782 N N . LEU A 1 107 ? 5.342 -8.794 -1.840 1.00 93.56 107 LEU A N 1
ATOM 783 C CA . LEU A 1 107 ? 6.376 -9.738 -1.403 1.00 93.56 107 LEU A CA 1
ATOM 784 C C . LEU A 1 107 ? 6.612 -9.738 0.120 1.00 93.56 107 LEU A C 1
ATOM 786 O O . LEU A 1 107 ? 7.505 -10.441 0.598 1.00 93.56 107 LEU A O 1
ATOM 790 N N . GLY A 1 108 ? 5.883 -8.928 0.896 1.00 93.12 108 GLY A N 1
ATOM 791 C CA . GLY A 1 108 ? 6.061 -8.835 2.348 1.00 93.12 108 GLY A CA 1
ATOM 792 C C . GLY A 1 108 ? 7.427 -8.273 2.771 1.00 93.12 108 GLY A C 1
ATOM 793 O O . GLY A 1 108 ? 7.915 -8.562 3.864 1.00 93.12 108 GLY A O 1
ATOM 794 N N . ARG A 1 109 ? 8.070 -7.455 1.932 1.00 95.25 109 ARG A N 1
ATOM 795 C CA . ARG A 1 109 ? 9.390 -6.847 2.181 1.00 95.25 109 ARG A CA 1
ATOM 796 C C . ARG A 1 109 ? 9.247 -5.447 2.786 1.00 95.25 109 ARG A C 1
ATOM 798 O O . ARG A 1 109 ? 9.504 -4.440 2.125 1.00 95.25 109 ARG A O 1
ATOM 805 N N . SER A 1 110 ? 8.870 -5.377 4.065 1.00 94.56 110 SER A N 1
ATOM 806 C CA . SER A 1 110 ? 8.570 -4.111 4.768 1.00 94.56 110 SER A CA 1
ATOM 807 C C . SER A 1 110 ? 9.735 -3.119 4.770 1.00 94.56 110 SER A C 1
ATOM 809 O O . SER A 1 110 ? 9.527 -1.923 4.563 1.00 94.56 110 SER A O 1
ATOM 811 N N . ALA A 1 111 ? 10.967 -3.602 4.962 1.00 94.62 111 ALA A N 1
ATOM 812 C CA . ALA A 1 111 ? 12.164 -2.761 4.975 1.00 94.62 111 ALA A CA 1
ATOM 813 C C . ALA A 1 111 ? 12.398 -2.078 3.616 1.00 94.62 111 ALA A C 1
ATOM 815 O O . ALA A 1 111 ? 12.596 -0.862 3.560 1.00 94.62 111 ALA A O 1
ATOM 816 N N . THR A 1 112 ? 12.296 -2.838 2.519 1.00 94.75 112 THR A N 1
ATOM 817 C CA . THR A 1 112 ? 12.381 -2.304 1.153 1.00 94.75 112 THR A CA 1
ATOM 818 C C . THR A 1 112 ? 11.259 -1.307 0.892 1.00 94.75 112 THR A C 1
ATOM 820 O O . THR A 1 112 ? 11.530 -0.184 0.465 1.00 94.75 112 THR A O 1
ATOM 823 N N . ALA A 1 113 ? 10.008 -1.680 1.184 1.00 97.19 113 ALA A N 1
ATOM 824 C CA . ALA A 1 113 ? 8.854 -0.814 0.955 1.00 97.19 113 ALA A CA 1
ATOM 825 C C . ALA A 1 113 ? 9.000 0.518 1.714 1.00 97.19 113 ALA A C 1
ATOM 827 O O . ALA A 1 113 ? 8.831 1.585 1.129 1.00 97.19 113 ALA A O 1
ATOM 828 N N . THR A 1 114 ? 9.425 0.474 2.978 1.00 96.94 114 THR A N 1
ATOM 829 C CA . THR A 1 114 ? 9.678 1.670 3.797 1.00 96.94 114 THR A CA 1
ATOM 830 C C . THR A 1 114 ? 10.745 2.572 3.175 1.00 96.94 114 THR A C 1
ATOM 832 O O . THR A 1 114 ? 10.530 3.775 3.008 1.00 96.94 114 THR A O 1
ATOM 835 N N . ALA A 1 115 ? 11.895 2.003 2.794 1.00 95.00 115 ALA A N 1
ATOM 836 C CA . ALA A 1 115 ? 12.988 2.757 2.181 1.00 95.00 115 ALA A CA 1
ATOM 837 C C . ALA A 1 115 ? 12.558 3.428 0.865 1.00 95.00 115 ALA A C 1
ATOM 839 O O . ALA A 1 115 ? 12.930 4.569 0.582 1.00 95.00 115 ALA A O 1
ATOM 840 N N . VAL A 1 116 ? 11.737 2.736 0.075 1.00 96.19 116 VAL A N 1
ATOM 841 C CA . VAL A 1 116 ? 11.189 3.242 -1.181 1.00 96.19 116 VAL A CA 1
ATOM 842 C C . VAL A 1 116 ? 10.183 4.364 -0.936 1.00 96.19 116 VAL A C 1
ATOM 844 O O . VAL A 1 116 ? 10.331 5.444 -1.511 1.00 96.19 116 VAL A O 1
ATOM 847 N N . TYR A 1 117 ? 9.199 4.179 -0.055 1.00 96.94 117 TYR A N 1
ATOM 848 C CA . TYR A 1 117 ? 8.161 5.186 0.175 1.00 96.94 117 TYR A CA 1
ATOM 849 C C . TYR A 1 117 ? 8.691 6.470 0.819 1.00 96.94 117 TYR A C 1
ATOM 851 O O . TYR A 1 117 ? 8.247 7.558 0.445 1.00 96.94 117 TYR A O 1
ATOM 859 N N . ARG A 1 118 ? 9.734 6.386 1.655 1.00 95.62 118 ARG A N 1
ATOM 860 C CA . ARG A 1 118 ? 10.477 7.565 2.139 1.00 95.62 118 ARG A CA 1
ATOM 861 C C . ARG A 1 118 ? 11.130 8.372 1.011 1.00 95.62 118 ARG A C 1
ATOM 863 O O . ARG A 1 118 ? 11.353 9.573 1.150 1.00 95.62 118 ARG A O 1
ATOM 870 N N . ARG A 1 119 ? 11.413 7.750 -0.140 1.00 94.06 119 ARG A N 1
ATOM 871 C CA . ARG A 1 119 ? 11.864 8.456 -1.352 1.00 94.06 119 ARG A CA 1
ATOM 872 C C . ARG A 1 119 ? 10.701 8.963 -2.203 1.00 94.06 119 ARG A C 1
ATOM 874 O O . ARG A 1 119 ? 10.847 10.021 -2.819 1.00 94.06 119 ARG A O 1
ATOM 881 N N . VAL A 1 120 ? 9.582 8.238 -2.243 1.00 95.19 120 VAL A N 1
ATOM 882 C CA . VAL A 1 120 ? 8.399 8.577 -3.051 1.00 95.19 120 VAL A CA 1
ATOM 883 C C . VAL A 1 120 ? 7.652 9.778 -2.479 1.00 95.19 120 VAL A C 1
ATOM 885 O O . VAL A 1 120 ? 7.449 10.749 -3.206 1.00 95.19 120 VAL A O 1
ATOM 888 N N . VAL A 1 121 ? 7.266 9.748 -1.199 1.00 94.88 121 VAL A N 1
ATOM 889 C CA . VAL A 1 121 ? 6.346 10.737 -0.603 1.00 94.88 121 VAL A CA 1
ATOM 890 C C . VAL A 1 121 ? 6.840 12.183 -0.765 1.00 94.88 121 VAL A C 1
ATOM 892 O O . VAL A 1 121 ? 6.080 12.992 -1.302 1.00 94.88 121 VAL A O 1
ATOM 895 N N . PRO A 1 122 ? 8.108 12.531 -0.455 1.00 92.31 122 PRO A N 1
ATOM 896 C CA . PRO A 1 122 ? 8.602 13.901 -0.632 1.00 92.31 122 PRO A CA 1
ATOM 897 C C . PRO A 1 122 ? 8.625 14.375 -2.092 1.00 92.31 122 PRO A C 1
ATOM 899 O O . PRO A 1 122 ? 8.715 15.569 -2.359 1.00 92.31 122 PRO A O 1
ATOM 902 N N . ARG A 1 123 ? 8.580 13.443 -3.053 1.00 91.50 123 ARG A N 1
ATOM 903 C CA . ARG A 1 123 ? 8.642 13.726 -4.493 1.00 91.50 123 ARG A CA 1
ATOM 904 C C . ARG A 1 1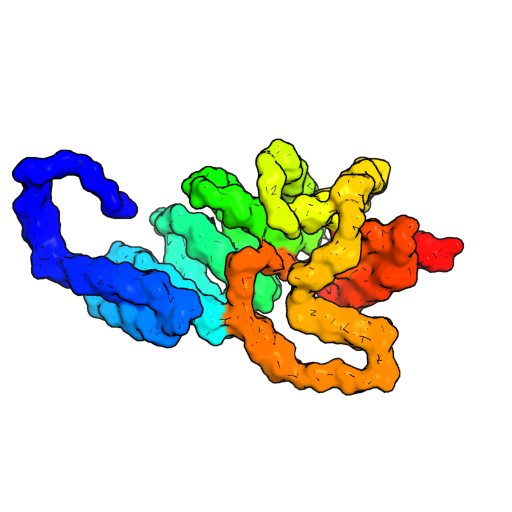23 ? 7.292 13.579 -5.189 1.00 91.50 123 ARG A C 1
ATOM 906 O O . ARG A 1 123 ? 7.168 13.951 -6.353 1.00 91.50 123 ARG A O 1
ATOM 913 N N . ALA A 1 124 ? 6.275 13.067 -4.500 1.00 88.94 124 ALA A N 1
ATOM 914 C CA . ALA A 1 124 ? 4.950 12.848 -5.066 1.00 88.94 124 ALA A CA 1
ATOM 915 C C . ALA A 1 124 ? 4.276 14.162 -5.498 1.00 88.94 124 ALA A C 1
ATOM 917 O O . ALA A 1 124 ? 3.459 14.169 -6.420 1.00 88.94 124 ALA A O 1
ATOM 918 N N . ASP A 1 125 ? 4.664 15.291 -4.895 1.00 85.00 125 ASP A N 1
ATOM 919 C CA . ASP A 1 125 ? 4.181 16.611 -5.297 1.00 85.00 125 ASP A CA 1
ATOM 920 C C . ASP A 1 125 ? 4.600 16.980 -6.740 1.00 85.00 125 ASP A C 1
ATOM 922 O O . ASP A 1 125 ? 3.847 17.679 -7.421 1.00 85.00 125 ASP A O 1
ATOM 926 N N . PHE A 1 126 ? 5.711 16.430 -7.256 1.00 83.00 126 PHE A N 1
ATOM 927 C CA . PHE A 1 126 ? 6.194 16.671 -8.626 1.00 83.00 126 PHE A CA 1
ATOM 928 C C . PHE A 1 126 ? 5.425 15.909 -9.713 1.00 83.00 126 PHE A C 1
ATOM 930 O O . PHE A 1 126 ? 5.537 16.255 -10.886 1.00 83.00 126 PHE A O 1
ATOM 937 N N . ALA A 1 127 ? 4.642 14.886 -9.364 1.00 77.25 127 ALA A N 1
ATOM 938 C CA . ALA A 1 127 ? 3.963 14.032 -10.343 1.00 77.25 127 ALA A CA 1
ATOM 939 C C . ALA A 1 127 ? 2.721 14.679 -11.001 1.00 77.25 127 ALA A C 1
ATOM 941 O O . ALA A 1 127 ? 2.045 14.002 -11.773 1.00 77.25 127 ALA A O 1
ATOM 942 N N . SER A 1 128 ? 2.397 15.937 -10.652 1.00 76.88 128 SER A N 1
ATOM 943 C CA . SER A 1 128 ? 1.213 16.731 -11.062 1.00 76.88 128 SER A CA 1
ATOM 944 C C . SER A 1 128 ? -0.151 16.022 -10.971 1.00 76.88 128 SER A C 1
ATOM 946 O O . SER A 1 128 ? -1.157 16.531 -11.456 1.00 76.88 128 SER A O 1
ATOM 948 N N . ASP A 1 129 ? -0.201 14.874 -10.302 1.00 88.81 129 ASP A N 1
ATOM 949 C CA . ASP A 1 129 ? -1.341 13.973 -10.206 1.00 88.81 129 ASP A CA 1
ATOM 950 C C . ASP A 1 129 ? -1.728 13.816 -8.730 1.00 88.81 129 ASP A C 1
ATOM 952 O O . ASP A 1 129 ? -1.016 13.204 -7.924 1.00 88.81 129 ASP A O 1
ATOM 956 N N . ARG A 1 130 ? -2.860 14.428 -8.362 1.00 90.38 130 ARG A N 1
ATOM 957 C CA . ARG A 1 130 ? -3.380 14.412 -6.986 1.00 90.38 130 ARG A CA 1
ATOM 958 C C . ARG A 1 130 ? -3.742 13.003 -6.519 1.00 90.38 130 ARG A C 1
ATOM 960 O O . ARG A 1 130 ? -3.575 12.701 -5.339 1.00 90.38 130 ARG A O 1
ATOM 967 N N . TYR A 1 131 ? -4.200 12.151 -7.436 1.00 91.69 131 TYR A N 1
ATOM 968 C CA . TYR A 1 131 ? -4.605 10.789 -7.122 1.00 91.69 131 TYR A CA 1
ATOM 969 C C . TYR A 1 131 ? -3.378 9.926 -6.836 1.00 91.69 131 TYR A C 1
ATOM 971 O O . TYR A 1 131 ? -3.311 9.274 -5.793 1.00 91.69 131 TYR A O 1
ATOM 979 N N . PHE A 1 132 ? -2.352 10.018 -7.689 1.00 92.50 132 PHE A N 1
ATOM 980 C CA . PHE A 1 132 ? -1.058 9.376 -7.448 1.00 92.50 132 PHE A CA 1
ATOM 981 C C . PHE A 1 132 ? -0.470 9.774 -6.092 1.00 92.50 132 PHE A C 1
ATOM 983 O O . PHE A 1 132 ? -0.044 8.919 -5.320 1.00 92.50 132 PHE A O 1
ATOM 990 N N . ARG A 1 133 ? -0.481 11.074 -5.776 1.00 92.69 133 ARG A N 1
ATOM 991 C CA . ARG A 1 133 ? 0.046 11.590 -4.509 1.00 92.69 133 ARG A CA 1
ATOM 992 C C . ARG A 1 133 ? -0.679 11.007 -3.301 1.00 92.69 133 ARG A C 1
ATOM 994 O O . ARG A 1 133 ? -0.026 10.562 -2.362 1.00 92.69 133 ARG A O 1
ATOM 1001 N N . ARG A 1 134 ? -2.015 11.008 -3.324 1.00 94.56 134 ARG A N 1
ATOM 1002 C CA . ARG A 1 134 ? -2.835 10.451 -2.241 1.00 94.56 134 ARG A CA 1
ATOM 1003 C C . ARG A 1 134 ? -2.570 8.961 -2.059 1.00 94.56 134 ARG A C 1
ATOM 1005 O O . ARG A 1 134 ? -2.359 8.514 -0.938 1.00 94.56 134 ARG A O 1
ATOM 1012 N N . THR A 1 135 ? -2.537 8.232 -3.167 1.00 95.19 135 THR A N 1
ATOM 1013 C CA . THR A 1 135 ? -2.281 6.793 -3.197 1.00 95.19 135 THR A CA 1
ATOM 1014 C C . THR A 1 135 ? -0.919 6.467 -2.595 1.00 95.19 135 THR A C 1
ATOM 1016 O O . THR A 1 135 ? -0.846 5.703 -1.642 1.00 95.19 135 THR A O 1
ATOM 1019 N N . ALA A 1 136 ? 0.143 7.140 -3.045 1.00 95.62 136 ALA A N 1
ATOM 1020 C CA . ALA A 1 136 ? 1.488 6.930 -2.520 1.00 95.62 136 ALA A CA 1
ATOM 1021 C C . ALA A 1 136 ? 1.599 7.216 -1.012 1.00 95.62 136 ALA A C 1
ATOM 1023 O O . ALA A 1 136 ? 2.336 6.526 -0.314 1.00 95.62 136 ALA A O 1
ATOM 1024 N N . VAL A 1 137 ? 0.872 8.218 -0.495 1.00 97.00 137 VAL A N 1
ATOM 1025 C CA . VAL A 1 137 ? 0.831 8.496 0.949 1.00 97.00 137 VAL A CA 1
ATOM 1026 C C . VAL A 1 137 ? 0.110 7.389 1.714 1.00 97.00 137 VAL A C 1
ATOM 1028 O O . VAL A 1 137 ? 0.598 6.985 2.763 1.00 97.00 137 VAL A O 1
ATOM 1031 N N . LEU A 1 138 ? -1.020 6.890 1.214 1.00 97.88 138 LEU A N 1
ATOM 1032 C CA . LEU A 1 138 ? -1.765 5.804 1.859 1.00 97.88 138 LEU A CA 1
ATOM 1033 C C . LEU A 1 138 ? -0.951 4.509 1.913 1.00 97.88 138 LEU A C 1
ATOM 1035 O O . LEU A 1 138 ? -0.879 3.869 2.958 1.00 97.88 138 LEU A O 1
ATOM 1039 N N . GLU A 1 139 ? -0.284 4.160 0.816 1.00 98.06 139 GLU A N 1
ATOM 1040 C CA . GLU A 1 139 ? 0.593 2.989 0.755 1.00 98.06 139 GLU A CA 1
ATOM 1041 C C . GLU A 1 139 ? 1.771 3.141 1.721 1.00 98.06 139 GLU A C 1
ATOM 1043 O O . GLU A 1 139 ? 1.997 2.263 2.556 1.00 98.06 139 GLU A O 1
ATOM 1048 N N . ALA A 1 140 ? 2.454 4.293 1.689 1.00 98.25 140 ALA A N 1
ATOM 1049 C CA . ALA A 1 140 ? 3.529 4.621 2.620 1.00 98.25 140 ALA A CA 1
ATOM 1050 C C . ALA A 1 140 ? 3.071 4.524 4.077 1.00 98.25 140 ALA A C 1
ATOM 1052 O O . ALA A 1 140 ? 3.735 3.890 4.893 1.00 98.25 140 ALA A O 1
ATOM 1053 N N . ALA A 1 141 ? 1.929 5.132 4.396 1.00 98.38 141 ALA A N 1
ATOM 1054 C CA . ALA A 1 141 ? 1.375 5.144 5.736 1.00 98.38 141 ALA A CA 1
ATOM 1055 C C . ALA A 1 141 ? 0.995 3.740 6.205 1.00 98.38 141 ALA A C 1
ATOM 1057 O O . ALA A 1 141 ? 1.276 3.412 7.351 1.00 98.38 141 ALA A O 1
ATOM 1058 N N . SER A 1 142 ? 0.429 2.895 5.336 1.00 98.19 142 SER A N 1
ATOM 1059 C CA . SER A 1 142 ? 0.103 1.509 5.690 1.00 98.19 142 SER A CA 1
ATOM 1060 C C . SER A 1 142 ? 1.352 0.704 6.063 1.00 98.19 142 SER A C 1
ATOM 1062 O O . SER A 1 142 ? 1.372 0.033 7.090 1.00 98.19 142 SER A O 1
ATOM 1064 N N . VAL A 1 143 ? 2.436 0.838 5.290 1.00 98.00 143 VAL A N 1
ATOM 1065 C CA . VAL A 1 143 ? 3.704 0.152 5.571 1.00 98.00 143 VAL A CA 1
ATOM 1066 C C . VAL A 1 143 ? 4.340 0.706 6.842 1.00 98.00 143 VAL A C 1
ATOM 1068 O O . VAL A 1 143 ? 4.707 -0.061 7.727 1.00 98.00 143 VAL A O 1
ATOM 1071 N N . LEU A 1 144 ? 4.453 2.031 6.957 1.00 98.25 144 LEU A N 1
ATOM 1072 C CA . LEU A 1 144 ? 5.089 2.694 8.096 1.00 98.25 144 LEU A CA 1
ATOM 1073 C C . LEU A 1 144 ? 4.342 2.401 9.400 1.00 98.25 144 LEU A C 1
ATOM 1075 O O . LEU A 1 144 ? 4.963 1.985 10.380 1.00 98.25 144 LEU A O 1
ATOM 1079 N N . ALA A 1 145 ? 3.014 2.531 9.401 1.00 97.69 145 ALA A N 1
ATOM 1080 C CA . ALA A 1 145 ? 2.185 2.263 10.569 1.00 97.69 145 ALA A CA 1
ATOM 1081 C C . ALA A 1 145 ? 2.331 0.822 11.065 1.00 97.69 145 ALA A C 1
ATOM 1083 O O . ALA A 1 145 ? 2.268 0.608 12.272 1.00 97.69 145 ALA A O 1
ATOM 1084 N N . ALA A 1 146 ? 2.586 -0.150 10.185 1.00 96.88 146 ALA A N 1
ATOM 1085 C CA . ALA A 1 146 ? 2.794 -1.545 10.567 1.00 96.88 146 ALA A CA 1
ATOM 1086 C C . ALA A 1 146 ? 4.141 -1.810 11.274 1.00 96.88 146 ALA A C 1
ATOM 1088 O O . ALA A 1 146 ? 4.271 -2.807 11.984 1.00 96.88 146 ALA A O 1
ATOM 1089 N N . THR A 1 147 ? 5.148 -0.940 11.110 1.00 96.12 147 THR A N 1
ATOM 1090 C CA . THR A 1 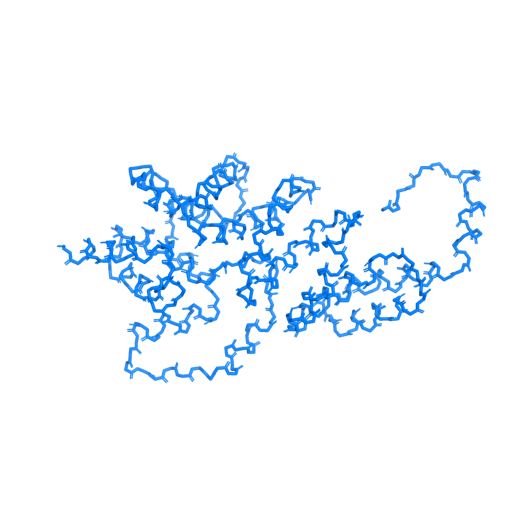147 ? 6.514 -1.184 11.624 1.00 96.12 147 THR A CA 1
ATOM 1091 C C . THR A 1 147 ? 6.707 -0.873 13.109 1.00 96.12 147 THR A C 1
ATOM 1093 O O . THR A 1 147 ? 7.666 -1.358 13.706 1.00 96.12 147 THR A O 1
ATOM 1096 N N . GLY A 1 148 ? 5.800 -0.111 13.727 1.00 96.75 148 GLY A N 1
ATOM 1097 C CA . GLY A 1 148 ? 5.830 0.209 15.158 1.00 96.75 148 GLY A CA 1
ATOM 1098 C C . GLY A 1 148 ? 5.551 1.686 15.452 1.00 96.75 148 GLY A C 1
ATOM 1099 O O . GLY A 1 148 ? 5.142 2.416 14.546 1.00 96.75 148 GLY A O 1
ATOM 1100 N N . PRO A 1 149 ? 5.739 2.139 16.708 1.00 97.88 149 PRO A N 1
ATOM 1101 C CA . PRO A 1 149 ? 5.369 3.491 17.141 1.00 97.88 149 PRO A CA 1
ATOM 1102 C C . PRO A 1 149 ? 6.024 4.617 16.335 1.00 97.88 149 PRO A C 1
ATOM 1104 O O . PRO A 1 149 ? 5.334 5.547 15.925 1.00 97.88 149 PRO A O 1
ATOM 1107 N N . ASP A 1 150 ? 7.320 4.506 16.034 1.00 98.00 150 ASP A N 1
ATOM 1108 C CA . ASP A 1 150 ? 8.037 5.526 15.255 1.00 98.00 150 ASP A CA 1
ATOM 1109 C C . ASP A 1 150 ? 7.487 5.633 13.827 1.00 98.00 150 ASP A C 1
ATOM 1111 O O . ASP A 1 150 ? 7.232 6.729 13.326 1.00 98.00 150 ASP A O 1
ATOM 1115 N N . GLY A 1 151 ? 7.224 4.487 13.192 1.00 97.88 151 GLY A N 1
ATOM 1116 C CA . GLY A 1 151 ? 6.607 4.435 11.869 1.00 97.88 151 GLY A CA 1
ATOM 1117 C C . GLY A 1 151 ? 5.168 4.959 11.870 1.00 97.88 151 GLY A C 1
ATOM 1118 O O . GLY A 1 151 ? 4.782 5.688 10.961 1.00 97.88 151 GLY A O 1
ATOM 1119 N N . ALA A 1 152 ? 4.381 4.672 12.911 1.00 98.25 152 ALA A N 1
ATOM 1120 C CA . ALA A 1 152 ? 3.034 5.226 13.065 1.00 98.25 152 ALA A CA 1
ATOM 1121 C C . ALA A 1 152 ? 3.039 6.753 13.255 1.00 98.25 152 ALA A C 1
ATOM 1123 O O . ALA A 1 152 ? 2.165 7.431 12.721 1.00 98.25 152 ALA A O 1
ATOM 1124 N N . SER A 1 153 ? 4.033 7.304 13.957 1.00 98.62 153 SER A N 1
ATOM 1125 C CA . SER A 1 153 ? 4.228 8.755 14.096 1.00 98.62 153 SER A CA 1
ATOM 1126 C C . SER A 1 153 ? 4.580 9.422 12.756 1.00 98.62 153 SER A C 1
ATOM 1128 O O . SER A 1 153 ? 4.013 10.453 12.378 1.00 98.62 153 SER A O 1
ATOM 1130 N N . GLU A 1 154 ? 5.459 8.794 11.968 1.00 98.31 154 GLU A N 1
ATOM 1131 C CA . GLU A 1 154 ? 5.781 9.251 10.609 1.00 98.31 154 GLU A CA 1
ATOM 1132 C C . GLU A 1 154 ? 4.546 9.188 9.687 1.00 98.31 154 GLU A C 1
ATOM 1134 O O . GLU A 1 154 ? 4.232 10.157 8.988 1.00 98.31 154 GLU A O 1
ATOM 1139 N N . ALA A 1 155 ? 3.791 8.087 9.741 1.00 98.50 155 ALA A N 1
ATOM 1140 C CA . ALA A 1 155 ? 2.549 7.906 8.995 1.00 98.50 155 ALA A CA 1
ATOM 1141 C C . ALA A 1 155 ? 1.478 8.948 9.371 1.00 98.50 155 ALA A C 1
ATOM 1143 O O . ALA A 1 155 ? 0.838 9.508 8.478 1.00 98.50 155 ALA A O 1
ATOM 1144 N N . GLU A 1 156 ? 1.314 9.263 10.664 1.00 98.44 156 GLU A N 1
ATOM 1145 C CA . GLU A 1 156 ? 0.416 10.324 11.149 1.00 98.44 156 GLU A CA 1
ATOM 1146 C C . GLU A 1 156 ? 0.730 11.662 10.468 1.00 98.44 156 GLU A C 1
ATOM 1148 O O . GLU A 1 156 ? -0.178 12.356 9.999 1.00 98.44 156 GLU A O 1
ATOM 1153 N N . THR A 1 157 ? 2.016 12.007 10.372 1.00 97.94 157 THR A N 1
ATOM 1154 C CA . THR A 1 157 ? 2.468 13.255 9.747 1.00 97.94 157 THR A CA 1
ATOM 1155 C C . THR A 1 157 ? 2.074 13.296 8.271 1.00 97.94 157 THR A C 1
ATOM 1157 O O . THR A 1 157 ? 1.459 14.265 7.817 1.00 97.94 157 THR A O 1
ATOM 1160 N N . TYR A 1 158 ? 2.352 12.226 7.519 1.00 97.12 158 TYR A N 1
ATOM 1161 C CA . TYR A 1 158 ? 1.999 12.154 6.099 1.00 97.12 158 TYR A CA 1
ATOM 1162 C C . TYR A 1 158 ? 0.489 12.211 5.861 1.00 97.12 158 TYR A C 1
ATOM 1164 O O . TYR A 1 158 ? 0.031 12.930 4.970 1.00 97.12 158 TYR A O 1
ATOM 1172 N N . LEU A 1 159 ? -0.296 11.494 6.663 1.00 97.62 159 LEU A N 1
ATOM 1173 C CA . LEU A 1 159 ? -1.750 11.455 6.531 1.00 97.62 159 LEU A CA 1
ATOM 1174 C C . LEU A 1 159 ? -2.408 12.773 6.950 1.00 97.62 159 LEU A C 1
ATOM 1176 O O . LEU A 1 159 ? -3.383 13.190 6.326 1.00 97.62 159 LEU A O 1
ATOM 1180 N N . THR A 1 160 ? -1.862 13.463 7.953 1.00 97.12 160 THR A N 1
ATOM 1181 C CA . THR A 1 160 ? -2.330 14.796 8.359 1.00 97.12 160 THR A CA 1
ATOM 1182 C C . THR A 1 160 ? -2.137 15.807 7.233 1.00 97.12 160 THR A C 1
ATOM 1184 O O . THR A 1 160 ? -3.068 16.544 6.899 1.00 97.12 160 THR A O 1
ATOM 1187 N N . GLU A 1 161 ? -0.963 15.807 6.600 1.00 94.50 161 GLU A N 1
ATOM 1188 C CA . GLU A 1 161 ? -0.685 16.666 5.448 1.00 94.50 161 GLU A CA 1
ATOM 1189 C C . GLU A 1 161 ? -1.524 16.283 4.228 1.00 94.50 161 GLU A C 1
ATOM 1191 O O . GLU A 1 161 ? -2.072 17.155 3.551 1.00 94.50 161 GLU A O 1
ATOM 1196 N N . ALA A 1 162 ? -1.706 14.986 3.968 1.00 93.31 162 ALA A N 1
ATOM 1197 C CA . ALA A 1 162 ? -2.595 14.536 2.909 1.00 93.31 162 ALA A CA 1
ATOM 1198 C C . ALA A 1 162 ? -4.028 15.015 3.159 1.00 93.31 162 ALA A C 1
ATOM 1200 O O . ALA A 1 162 ? -4.636 15.575 2.256 1.00 93.31 162 ALA A O 1
ATOM 1201 N N . ARG A 1 163 ? -4.567 14.879 4.376 1.00 93.12 163 ARG A N 1
ATOM 1202 C CA . ARG A 1 163 ? -5.913 15.361 4.728 1.00 93.12 163 ARG A CA 1
ATOM 1203 C C . ARG A 1 163 ? -6.088 16.868 4.499 1.00 93.12 163 ARG A C 1
ATOM 1205 O O . ARG A 1 163 ? -7.168 17.282 4.108 1.00 93.12 163 ARG A O 1
ATOM 1212 N N . ARG A 1 164 ? -5.051 17.681 4.735 1.00 91.44 164 ARG A N 1
ATOM 1213 C CA . ARG A 1 164 ? -5.085 19.140 4.496 1.00 91.44 164 ARG A CA 1
ATOM 1214 C C . ARG A 1 164 ? -5.089 19.504 3.011 1.00 91.44 164 ARG A C 1
ATOM 1216 O O . ARG A 1 164 ? -5.648 20.529 2.632 1.00 91.44 164 ARG A O 1
ATOM 1223 N N . LYS A 1 165 ? -4.421 18.704 2.179 1.00 85.75 165 LYS A N 1
ATOM 1224 C CA . LYS A 1 165 ? -4.378 18.889 0.723 1.00 85.75 165 LYS A CA 1
ATOM 1225 C C . LYS A 1 165 ? -5.718 18.465 0.101 1.00 85.75 165 LYS A C 1
ATOM 1227 O O . LYS A 1 165 ? -6.402 17.604 0.643 1.00 85.75 165 LYS A O 1
ATOM 1232 N N . ALA A 1 166 ? -6.047 19.066 -1.049 1.00 72.19 166 ALA A N 1
ATOM 1233 C CA . ALA A 1 166 ? -7.327 18.917 -1.751 1.00 72.19 166 ALA A CA 1
ATOM 1234 C C . ALA A 1 166 ? -7.888 17.481 -1.758 1.00 72.19 166 ALA A C 1
ATOM 1236 O O . ALA A 1 166 ? -7.143 16.502 -1.911 1.00 72.19 166 ALA A O 1
ATOM 1237 N N . GLU A 1 167 ? -9.210 17.395 -1.622 1.00 78.06 167 GLU A N 1
ATOM 1238 C CA . GLU A 1 167 ? -9.973 16.150 -1.636 1.00 78.06 167 GLU A CA 1
ATOM 1239 C C . GLU A 1 167 ? -9.735 15.370 -2.938 1.00 78.06 167 GLU A C 1
ATOM 1241 O O . GLU A 1 167 ? -9.571 15.930 -4.030 1.00 78.06 167 GLU A O 1
ATOM 1246 N N . VAL A 1 168 ? -9.639 14.051 -2.798 1.00 86.12 168 VAL A N 1
ATOM 1247 C CA . VAL A 1 168 ? -9.430 13.108 -3.895 1.00 86.12 168 VAL A CA 1
ATOM 1248 C C . VAL A 1 168 ? -10.552 12.087 -3.780 1.00 86.12 168 VAL A C 1
ATOM 1250 O O . VAL A 1 168 ? -10.389 11.129 -3.017 1.00 86.12 168 VAL A O 1
ATOM 1253 N N . PRO A 1 169 ? -11.655 12.288 -4.529 1.00 86.06 169 PRO A N 1
ATOM 1254 C CA . PRO A 1 169 ? -12.880 11.536 -4.329 1.00 86.06 169 PRO A CA 1
ATOM 1255 C C . PRO A 1 169 ? -12.632 10.034 -4.248 1.00 86.06 169 PRO A C 1
ATOM 1257 O O . PRO A 1 169 ? -12.005 9.443 -5.130 1.00 86.06 169 PRO A O 1
ATOM 1260 N N . GLY A 1 170 ? -13.131 9.426 -3.178 1.00 89.50 170 GLY A N 1
ATOM 1261 C CA . GLY A 1 170 ? -13.030 7.994 -2.935 1.00 89.50 170 GLY A CA 1
ATOM 1262 C C . GLY A 1 170 ? -11.828 7.580 -2.083 1.00 89.50 170 GLY A C 1
ATOM 1263 O O . GLY A 1 170 ? -11.733 6.403 -1.747 1.00 89.50 170 GLY A O 1
ATOM 1264 N N . LEU A 1 171 ? -10.940 8.488 -1.674 1.00 94.50 171 LEU A N 1
ATOM 1265 C CA . LEU A 1 171 ? -9.807 8.173 -0.787 1.00 94.50 171 LEU A CA 1
ATOM 1266 C C . LEU A 1 171 ? -9.878 8.902 0.567 1.00 94.50 171 LEU A C 1
ATOM 1268 O O . LEU A 1 171 ? -8.993 8.726 1.410 1.00 94.50 171 LEU A O 1
ATOM 1272 N N . GLU A 1 172 ? -10.920 9.702 0.801 1.00 94.44 172 GLU A N 1
ATOM 1273 C CA . GLU A 1 172 ? -11.128 10.466 2.034 1.00 94.44 172 GLU A CA 1
ATOM 1274 C C . GLU A 1 172 ? -11.333 9.547 3.235 1.00 94.44 172 GLU A C 1
ATOM 1276 O O . GLU A 1 172 ? -10.552 9.615 4.183 1.00 94.44 172 GLU A O 1
ATOM 1281 N N . ASP A 1 173 ? -12.335 8.664 3.187 1.00 95.31 173 ASP A N 1
ATOM 1282 C CA . ASP A 1 173 ? -12.643 7.738 4.284 1.00 95.31 173 ASP A CA 1
ATOM 1283 C C . ASP A 1 173 ? -11.428 6.863 4.620 1.00 95.31 173 ASP A C 1
ATOM 1285 O O . ASP A 1 173 ? -11.106 6.662 5.790 1.00 95.31 173 ASP A O 1
ATOM 1289 N N . LEU A 1 174 ? -10.689 6.416 3.597 1.00 96.94 174 LEU A N 1
ATOM 1290 C CA . LEU A 1 174 ? -9.475 5.625 3.781 1.00 96.94 174 LEU A CA 1
ATOM 1291 C C . LEU A 1 174 ? -8.368 6.442 4.467 1.00 96.94 174 LEU A C 1
ATOM 1293 O O . LEU A 1 174 ? -7.719 5.948 5.387 1.00 96.94 174 LEU A O 1
ATOM 1297 N N . THR A 1 175 ? -8.191 7.713 4.087 1.00 97.44 175 THR A N 1
ATOM 1298 C CA . THR A 1 175 ? -7.244 8.620 4.761 1.00 97.44 175 THR A CA 1
ATOM 1299 C C . THR A 1 175 ? -7.623 8.820 6.229 1.00 97.44 175 THR A C 1
ATOM 1301 O O . THR A 1 175 ? -6.755 8.743 7.099 1.00 97.44 175 THR A O 1
ATOM 1304 N N . HIS A 1 176 ? -8.903 9.069 6.522 1.00 97.56 176 HIS A N 1
ATOM 1305 C CA . HIS A 1 176 ? -9.384 9.272 7.890 1.00 97.56 176 HIS A CA 1
ATOM 1306 C C . HIS A 1 176 ? -9.215 8.009 8.738 1.00 97.56 176 HIS A C 1
ATOM 1308 O O . HIS A 1 176 ? -8.703 8.096 9.853 1.00 97.56 176 HIS A O 1
ATOM 1314 N N . ALA A 1 177 ? -9.568 6.839 8.203 1.00 98.19 177 ALA A N 1
ATOM 1315 C CA . ALA A 1 177 ? -9.436 5.567 8.905 1.00 98.19 177 ALA A CA 1
ATOM 1316 C C . ALA A 1 177 ? -7.972 5.250 9.253 1.00 98.19 177 ALA A C 1
ATOM 1318 O O . ALA A 1 177 ? -7.671 4.925 10.402 1.00 98.19 177 ALA A O 1
ATOM 1319 N N . PHE A 1 178 ? -7.042 5.423 8.307 1.00 98.50 178 PHE A N 1
ATOM 1320 C CA . PHE A 1 178 ? -5.615 5.210 8.566 1.00 98.50 178 PHE A CA 1
ATOM 1321 C C . PHE A 1 178 ? -5.016 6.255 9.519 1.00 98.50 178 PHE A C 1
ATOM 1323 O O . PHE A 1 178 ? -4.184 5.912 10.361 1.00 98.50 178 PHE A O 1
ATOM 1330 N N . LEU A 1 179 ? -5.448 7.519 9.446 1.00 98.62 179 LEU A N 1
ATOM 1331 C CA . LEU A 1 179 ? -4.978 8.555 10.373 1.00 98.62 179 LEU A CA 1
ATOM 1332 C C . LEU A 1 179 ? -5.466 8.271 11.796 1.00 98.62 179 LEU A C 1
ATOM 1334 O O . LEU A 1 179 ? -4.693 8.362 12.749 1.00 98.62 179 LEU A O 1
ATOM 1338 N N . ALA A 1 180 ? -6.733 7.880 11.939 1.00 98.56 180 ALA A N 1
ATOM 1339 C CA . ALA A 1 180 ? -7.288 7.462 13.216 1.00 98.56 180 ALA A CA 1
ATOM 1340 C C . ALA A 1 180 ? -6.565 6.230 13.775 1.00 98.56 180 ALA A C 1
ATOM 1342 O O . ALA A 1 180 ? -6.271 6.203 14.968 1.00 98.56 180 ALA A O 1
ATOM 1343 N N . LEU A 1 181 ? -6.230 5.253 12.923 1.00 98.69 181 LEU A N 1
ATOM 1344 C CA . LEU A 1 181 ? -5.464 4.071 13.316 1.00 98.69 181 LEU A CA 1
ATOM 1345 C C . LEU A 1 181 ? -4.103 4.453 13.909 1.00 98.69 181 LEU A C 1
ATOM 1347 O O . LEU A 1 181 ? -3.749 3.966 14.982 1.00 98.69 181 LEU A O 1
ATOM 1351 N N . CYS A 1 182 ? -3.364 5.351 13.250 1.00 98.69 182 CYS A N 1
ATOM 1352 C CA . CYS A 1 182 ? -2.074 5.832 13.750 1.00 98.69 182 CYS A CA 1
ATOM 1353 C C . CYS A 1 182 ? -2.228 6.542 15.104 1.00 98.69 182 CYS A C 1
ATOM 1355 O O . CYS A 1 182 ? -1.521 6.218 16.055 1.00 98.69 182 CYS A O 1
ATOM 1357 N N . LEU A 1 183 ? -3.198 7.455 15.223 1.00 98.69 183 LEU A N 1
ATOM 1358 C CA . LEU A 1 183 ? -3.465 8.189 16.465 1.00 98.69 183 LEU A CA 1
ATOM 1359 C C . LEU A 1 183 ? -3.856 7.261 17.625 1.00 98.69 183 LEU A C 1
ATOM 1361 O O . LEU A 1 183 ? -3.380 7.449 18.744 1.00 98.69 183 LEU A O 1
ATOM 1365 N N . ASP A 1 184 ? -4.699 6.257 17.378 1.00 98.56 184 ASP A N 1
ATOM 1366 C CA . ASP A 1 184 ? -5.145 5.313 18.409 1.00 98.56 184 ASP A CA 1
ATOM 1367 C C . ASP A 1 184 ? -3.991 4.417 18.890 1.00 98.56 184 ASP A C 1
ATOM 1369 O O . ASP A 1 184 ? -3.801 4.249 20.097 1.00 98.56 184 ASP A O 1
ATOM 1373 N N . ARG A 1 185 ? -3.151 3.939 17.960 1.00 98.06 185 ARG A N 1
ATOM 1374 C CA . ARG A 1 185 ? -1.918 3.186 18.251 1.00 98.06 185 ARG A CA 1
ATOM 1375 C C . ARG A 1 185 ? -0.905 3.993 19.069 1.00 98.06 185 ARG A C 1
ATOM 1377 O O . ARG A 1 185 ? -0.250 3.440 19.947 1.00 98.06 185 ARG A O 1
ATOM 1384 N N . LEU A 1 186 ? -0.831 5.305 18.844 1.00 98.38 186 LEU A N 1
ATOM 1385 C CA . LEU A 1 186 ? -0.011 6.242 19.623 1.00 98.38 186 LEU A CA 1
ATOM 1386 C C . LEU A 1 186 ? -0.662 6.667 20.956 1.00 98.38 186 LEU A C 1
ATOM 1388 O O . LEU A 1 186 ? -0.138 7.533 21.654 1.00 98.38 186 LEU A O 1
ATOM 1392 N N . GLY A 1 187 ? -1.817 6.098 21.320 1.00 97.88 187 GLY A N 1
ATOM 1393 C CA . GLY A 1 187 ? -2.522 6.396 22.570 1.00 97.88 187 GLY A CA 1
ATOM 1394 C C . GLY A 1 187 ? -3.358 7.681 22.549 1.00 97.88 187 GLY A C 1
ATOM 1395 O O . GLY A 1 187 ? -4.001 8.011 23.546 1.00 97.88 187 GLY A O 1
ATOM 1396 N N . ARG A 1 188 ? -3.437 8.391 21.418 1.00 98.25 188 ARG A N 1
ATOM 1397 C CA . ARG A 1 188 ? -4.192 9.649 21.240 1.00 98.25 188 ARG A CA 1
ATOM 1398 C C . ARG A 1 188 ? -5.654 9.377 20.866 1.00 98.25 188 ARG A C 1
ATOM 1400 O O . ARG A 1 188 ? -6.172 9.884 19.869 1.00 98.25 188 ARG A O 1
ATOM 1407 N N . ARG A 1 189 ? -6.339 8.580 21.693 1.00 96.94 189 ARG A N 1
ATOM 1408 C CA . ARG A 1 189 ? -7.690 8.036 21.435 1.00 96.94 189 ARG A CA 1
ATOM 1409 C C . ARG A 1 189 ? -8.755 9.103 21.177 1.00 96.94 189 ARG A C 1
ATOM 1411 O O . ARG A 1 189 ? -9.644 8.904 20.353 1.00 96.94 189 ARG A O 1
ATOM 1418 N N . ASP A 1 190 ? -8.678 10.239 21.862 1.00 97.88 190 ASP A N 1
ATOM 1419 C CA . ASP A 1 190 ? -9.650 11.330 21.697 1.00 97.88 190 ASP A CA 1
ATOM 1420 C C . ASP A 1 190 ? -9.547 11.963 20.313 1.00 97.88 190 ASP A C 1
ATOM 1422 O O . ASP A 1 190 ? -10.554 12.202 19.652 1.00 97.88 190 ASP A O 1
ATOM 1426 N N . GLN A 1 191 ? -8.320 12.148 19.833 1.00 98.25 191 GLN A N 1
ATOM 1427 C CA . GLN A 1 191 ? -8.073 12.677 18.499 1.00 98.25 191 GLN A CA 1
ATOM 1428 C C . GLN A 1 191 ? -8.454 11.657 17.430 1.00 98.25 191 GLN A C 1
ATOM 1430 O O . GLN A 1 191 ? -9.090 12.029 16.449 1.00 98.25 191 GLN A O 1
ATOM 1435 N N . ALA A 1 192 ? -8.153 10.371 17.645 1.00 98.19 192 ALA A N 1
ATOM 1436 C CA . ALA A 1 192 ? -8.606 9.302 16.759 1.00 98.19 192 ALA A CA 1
ATOM 1437 C C . ALA A 1 192 ? -10.136 9.321 16.594 1.00 98.19 192 ALA A C 1
ATOM 1439 O O . ALA A 1 192 ? -10.626 9.280 15.469 1.00 98.19 192 ALA A O 1
ATOM 1440 N N . ARG A 1 193 ? -10.897 9.488 17.688 1.00 97.25 193 ARG A N 1
ATOM 1441 C CA . ARG A 1 193 ? -12.366 9.618 17.640 1.00 97.25 193 ARG A CA 1
ATOM 1442 C C . ARG A 1 193 ? -12.831 10.816 16.811 1.00 97.25 193 ARG A C 1
ATOM 1444 O O . ARG A 1 193 ? -13.756 10.668 16.021 1.00 97.25 193 ARG A O 1
ATOM 1451 N N . VAL A 1 194 ? -12.183 11.973 16.959 1.00 97.31 194 VAL A N 1
ATOM 1452 C CA . VAL A 1 194 ? -12.501 13.166 16.153 1.00 97.31 194 VAL A CA 1
ATOM 1453 C C . VAL A 1 194 ? -12.237 12.913 14.669 1.00 97.31 194 VAL A C 1
ATOM 1455 O O . VAL A 1 194 ? -13.054 13.281 13.834 1.00 97.31 194 VAL A O 1
ATOM 1458 N N . VAL A 1 195 ? -11.126 12.256 14.326 1.00 97.38 195 VAL A N 1
ATOM 1459 C CA . VAL A 1 195 ? -10.811 11.920 12.930 1.00 97.38 195 VAL A CA 1
ATOM 1460 C C . VAL A 1 195 ? -11.818 10.925 12.347 1.00 97.38 195 VAL A C 1
ATOM 1462 O O . VAL A 1 195 ? -12.237 11.099 11.206 1.00 97.38 195 VAL A O 1
ATOM 1465 N N . LEU A 1 196 ? -12.245 9.925 13.124 1.00 96.94 196 LEU A N 1
ATOM 1466 C CA . LEU A 1 196 ? -13.241 8.936 12.692 1.00 96.94 196 LEU A CA 1
ATOM 1467 C C . LEU A 1 196 ? -14.619 9.535 12.427 1.00 96.94 196 LEU A C 1
ATOM 1469 O O . LEU A 1 196 ? -15.345 8.992 11.604 1.00 96.94 196 LEU A O 1
ATOM 1473 N N . ALA A 1 197 ? -14.975 10.653 13.063 1.00 95.38 197 ALA A N 1
ATOM 1474 C CA . ALA A 1 197 ? -16.222 11.353 12.754 1.00 95.38 197 ALA A CA 1
ATOM 1475 C C . ALA A 1 197 ? -16.273 11.863 11.298 1.00 95.38 197 ALA A C 1
ATOM 1477 O O . ALA A 1 197 ? -17.355 12.139 10.791 1.00 95.38 197 ALA A O 1
ATOM 1478 N N . GLY A 1 198 ? -15.118 11.972 10.628 1.00 92.50 198 GLY A N 1
ATOM 1479 C CA . GLY A 1 198 ? -15.023 12.272 9.198 1.00 92.50 198 GLY A CA 1
ATOM 1480 C C . GLY A 1 198 ? -15.182 11.056 8.277 1.00 92.50 198 GLY A C 1
ATOM 1481 O O . GLY A 1 198 ? -15.242 11.245 7.068 1.00 92.50 198 GLY A O 1
ATOM 1482 N N . VAL A 1 199 ? -15.240 9.828 8.809 1.00 95.06 199 VAL A N 1
ATOM 1483 C CA . VAL A 1 199 ? -15.500 8.619 8.012 1.00 95.06 199 VAL A CA 1
ATOM 1484 C C . VAL A 1 199 ? -17.002 8.505 7.783 1.00 95.06 199 VAL A C 1
ATOM 1486 O O . VAL A 1 199 ? -17.762 8.240 8.712 1.00 95.06 199 VAL A O 1
ATOM 1489 N N . THR A 1 200 ? -17.430 8.694 6.538 1.00 92.50 200 THR A N 1
ATOM 1490 C CA . THR A 1 200 ? -18.860 8.702 6.193 1.00 92.50 200 THR A CA 1
ATOM 1491 C C . THR A 1 200 ? -19.435 7.299 6.036 1.00 92.50 200 THR A C 1
ATOM 1493 O O . THR A 1 200 ? -20.574 7.049 6.431 1.00 92.50 200 THR A O 1
ATOM 1496 N N . ASN A 1 201 ? -18.647 6.369 5.491 1.00 90.50 201 ASN A N 1
ATOM 1497 C CA . ASN A 1 201 ? -19.064 4.995 5.260 1.00 90.50 201 ASN A CA 1
ATOM 1498 C C . ASN A 1 201 ? -17.926 4.015 5.602 1.00 90.50 201 ASN A C 1
ATOM 1500 O O . ASN A 1 201 ? -17.127 3.673 4.725 1.00 90.50 201 ASN A O 1
ATOM 1504 N N . PRO A 1 202 ? -17.864 3.505 6.849 1.00 90.25 202 PRO A N 1
ATOM 1505 C CA . PRO A 1 202 ? -16.857 2.521 7.245 1.00 90.25 202 PRO A CA 1
ATOM 1506 C C . PRO A 1 202 ? -16.850 1.264 6.362 1.00 90.25 202 PRO A C 1
ATOM 1508 O O . PRO A 1 202 ? -15.778 0.764 6.033 1.00 90.25 202 PRO A O 1
ATOM 1511 N N . TRP A 1 203 ? -18.017 0.788 5.912 1.00 88.62 203 TRP A N 1
ATOM 1512 C CA . TRP A 1 203 ? -18.136 -0.386 5.032 1.00 88.62 203 TRP A CA 1
ATOM 1513 C C . TRP A 1 203 ? -17.577 -0.130 3.630 1.00 88.62 203 TRP A C 1
ATOM 1515 O O . TRP A 1 203 ? -17.067 -1.034 2.976 1.00 88.62 203 TRP A O 1
ATOM 1525 N N . GLY A 1 204 ? -17.593 1.125 3.177 1.00 89.62 204 GLY A N 1
ATOM 1526 C CA . GLY A 1 204 ? -17.005 1.531 1.902 1.00 89.62 204 GLY A CA 1
ATOM 1527 C C . GLY A 1 204 ? -15.496 1.284 1.815 1.00 89.62 204 GLY A C 1
ATOM 1528 O O . GLY A 1 204 ? -14.954 1.283 0.711 1.00 89.62 204 GLY A O 1
ATOM 1529 N N . LEU A 1 205 ? -14.819 1.049 2.945 1.00 93.06 205 LEU A N 1
ATOM 1530 C CA . LEU A 1 205 ? -13.399 0.703 2.987 1.00 93.06 205 LEU A CA 1
ATOM 1531 C C . LEU A 1 205 ? -13.116 -0.733 2.516 1.00 93.06 205 LEU A C 1
ATOM 1533 O O . LEU A 1 205 ? -11.998 -1.013 2.091 1.00 93.06 205 LEU A O 1
ATOM 1537 N N . GLU A 1 206 ? -14.107 -1.630 2.522 1.00 90.50 206 GLU A N 1
ATOM 1538 C CA . GLU A 1 206 ? -13.936 -3.016 2.057 1.00 90.50 206 GLU A CA 1
ATOM 1539 C C . GLU A 1 206 ? -13.578 -3.102 0.569 1.00 90.50 206 GLU A C 1
ATOM 1541 O O . GLU A 1 206 ? -12.938 -4.059 0.148 1.00 90.50 206 GLU A O 1
ATOM 1546 N N . ARG A 1 207 ? -13.877 -2.067 -0.230 1.00 90.88 207 ARG A N 1
ATOM 1547 C CA . ARG A 1 207 ? -13.454 -1.999 -1.642 1.00 90.88 207 ARG A CA 1
ATOM 1548 C C . ARG A 1 207 ? -11.934 -1.970 -1.839 1.00 90.88 207 ARG A C 1
ATOM 1550 O O . ARG A 1 207 ? -11.475 -2.113 -2.965 1.00 90.88 207 ARG A O 1
ATOM 1557 N N . PHE A 1 208 ? -11.173 -1.705 -0.776 1.00 92.19 208 PHE A N 1
ATOM 1558 C CA . PHE A 1 208 ? -9.708 -1.734 -0.782 1.00 92.19 208 PHE A CA 1
ATOM 1559 C C . PHE A 1 208 ? -9.146 -3.073 -0.292 1.00 92.19 208 PHE A C 1
ATOM 1561 O O . PHE A 1 208 ? -7.928 -3.220 -0.214 1.00 92.19 208 PHE A O 1
ATOM 1568 N N . ALA A 1 209 ? -10.007 -4.025 0.082 1.00 88.88 209 ALA A N 1
ATOM 1569 C CA . ALA A 1 209 ? -9.581 -5.339 0.533 1.00 88.88 209 ALA A CA 1
ATOM 1570 C C . ALA A 1 209 ? -8.957 -6.113 -0.626 1.00 88.88 209 ALA A C 1
ATOM 1572 O O . ALA A 1 209 ? -9.538 -6.232 -1.704 1.00 88.88 209 ALA A O 1
ATOM 1573 N N . SER A 1 210 ? -7.768 -6.662 -0.390 1.00 84.94 210 SER A N 1
ATOM 1574 C CA . SER A 1 210 ? -7.165 -7.610 -1.320 1.00 84.94 210 SER A CA 1
ATOM 1575 C C . SER A 1 210 ? -7.944 -8.929 -1.322 1.00 84.94 210 SER A C 1
ATOM 1577 O O . SER A 1 210 ? -8.673 -9.244 -0.378 1.00 84.94 210 SER A O 1
ATOM 1579 N N . ALA A 1 211 ? -7.738 -9.769 -2.340 1.00 80.88 211 ALA A N 1
ATOM 1580 C CA . ALA A 1 211 ? -8.311 -11.119 -2.360 1.00 80.88 211 ALA A CA 1
ATOM 1581 C C . ALA A 1 211 ? -7.953 -11.921 -1.093 1.00 80.88 211 ALA A C 1
ATOM 1583 O O . ALA A 1 211 ? -8.785 -12.646 -0.551 1.00 80.88 211 ALA A O 1
ATOM 1584 N N . ARG A 1 212 ? -6.735 -11.722 -0.574 1.00 82.62 212 ARG A N 1
ATOM 1585 C CA . ARG A 1 212 ? -6.256 -12.343 0.666 1.00 82.62 212 ARG A CA 1
ATOM 1586 C C . ARG A 1 212 ? -6.996 -11.835 1.907 1.00 82.62 212 ARG A C 1
ATOM 1588 O O . ARG A 1 212 ? -7.248 -12.609 2.828 1.00 82.62 212 ARG A O 1
ATOM 1595 N N . ASP A 1 213 ? -7.336 -10.550 1.944 1.00 86.00 213 ASP A N 1
ATOM 1596 C CA . ASP A 1 213 ? -8.118 -9.955 3.034 1.00 86.00 213 ASP A CA 1
ATOM 1597 C C . ASP A 1 213 ? -9.543 -10.524 3.056 1.00 86.00 213 ASP A C 1
ATOM 1599 O O . ASP A 1 213 ? -10.043 -10.917 4.111 1.00 86.00 213 ASP A O 1
ATOM 1603 N N . VAL A 1 214 ? -10.173 -10.641 1.881 1.00 84.88 214 VAL A N 1
ATOM 1604 C CA . VAL A 1 214 ? -11.514 -11.228 1.729 1.00 84.88 214 VAL A CA 1
ATOM 1605 C C . VAL A 1 214 ? -11.525 -12.698 2.153 1.00 84.88 214 VAL A C 1
ATOM 1607 O O . VAL A 1 214 ? -12.387 -13.110 2.927 1.00 84.88 214 VAL A O 1
ATOM 1610 N N . GLU A 1 215 ? -10.541 -13.481 1.713 1.00 83.62 215 GLU A N 1
ATOM 1611 C CA . GLU A 1 215 ? -10.397 -14.893 2.081 1.00 83.62 215 GLU A CA 1
ATOM 1612 C C . GLU A 1 215 ? -10.236 -15.075 3.599 1.00 83.62 215 GLU A C 1
ATOM 1614 O O . GLU A 1 215 ? -10.918 -15.897 4.218 1.00 83.62 215 GLU A O 1
ATOM 1619 N N . ARG A 1 216 ? -9.369 -14.279 4.241 1.00 86.00 216 ARG A N 1
ATOM 1620 C CA . ARG A 1 216 ? -9.213 -14.337 5.701 1.00 86.00 216 ARG A CA 1
ATOM 1621 C C . ARG A 1 216 ? -10.486 -13.939 6.431 1.00 86.00 216 ARG A C 1
ATOM 1623 O O . ARG A 1 216 ? -10.828 -14.565 7.434 1.00 86.00 216 ARG A O 1
ATOM 1630 N N . LEU A 1 217 ? -11.175 -12.904 5.955 1.00 84.69 217 LEU A N 1
ATOM 1631 C CA . LEU A 1 217 ? -12.442 -12.487 6.538 1.00 84.69 217 LEU A CA 1
ATOM 1632 C C . LEU A 1 217 ? -13.477 -13.610 6.450 1.00 84.69 217 LEU A C 1
ATOM 1634 O O . LEU A 1 217 ? -14.118 -13.907 7.457 1.00 84.69 217 LEU A O 1
ATOM 1638 N N . ALA A 1 218 ? -13.577 -14.286 5.303 1.00 82.75 218 ALA A N 1
ATOM 1639 C CA . ALA A 1 218 ? -14.458 -15.435 5.125 1.00 82.75 218 ALA A CA 1
ATOM 1640 C C . ALA A 1 218 ? -14.142 -16.559 6.125 1.00 82.75 218 ALA A C 1
ATOM 1642 O O . ALA A 1 218 ? -15.056 -17.043 6.787 1.00 82.75 218 ALA A O 1
ATOM 1643 N N . ARG A 1 219 ? -12.861 -16.903 6.334 1.00 82.19 219 ARG A N 1
ATOM 1644 C CA . ARG A 1 219 ? -12.457 -17.907 7.341 1.00 82.19 219 ARG A CA 1
ATOM 1645 C C . ARG A 1 219 ? -12.865 -17.542 8.768 1.00 82.19 219 ARG A C 1
ATOM 1647 O O . ARG A 1 219 ? -13.238 -18.415 9.546 1.00 82.19 219 ARG A O 1
ATOM 1654 N N . VAL A 1 220 ? -12.775 -16.262 9.130 1.00 81.81 220 VAL A N 1
ATOM 1655 C CA . VAL A 1 220 ? -13.089 -15.790 10.489 1.00 81.81 220 VAL A CA 1
ATOM 1656 C C . VAL A 1 220 ? -14.597 -15.649 10.721 1.00 81.81 220 VAL A C 1
ATOM 1658 O O . VAL A 1 220 ? -15.062 -15.871 11.841 1.00 81.81 220 VAL A O 1
ATOM 1661 N N . VAL A 1 221 ? -15.357 -15.250 9.699 1.00 77.44 221 VAL A N 1
ATOM 1662 C CA . VAL A 1 221 ? -16.799 -14.967 9.805 1.00 77.44 221 VAL A CA 1
ATOM 1663 C C . VAL A 1 221 ? -17.655 -16.206 9.524 1.00 77.44 221 VAL A C 1
ATOM 1665 O O . VAL A 1 221 ? -18.699 -16.365 10.152 1.00 77.44 221 VAL A O 1
ATOM 1668 N N . LEU A 1 222 ? -17.216 -17.093 8.627 1.00 67.94 222 LEU A N 1
ATOM 1669 C CA . LEU A 1 222 ? -17.948 -18.281 8.174 1.00 67.94 222 LEU A CA 1
ATOM 1670 C C . LEU A 1 222 ? -17.110 -19.562 8.368 1.00 67.94 222 LEU A C 1
ATOM 1672 O O . LEU A 1 222 ? -16.743 -20.206 7.383 1.00 67.94 222 LEU A O 1
ATOM 1676 N N . PRO A 1 223 ? -16.809 -19.968 9.617 1.00 57.59 223 PRO A N 1
ATOM 1677 C CA . PRO A 1 223 ? -15.971 -21.142 9.874 1.00 57.59 223 PRO A CA 1
ATOM 1678 C C . PRO A 1 223 ? -16.564 -22.453 9.321 1.00 57.59 223 PRO A C 1
ATOM 1680 O O . PRO A 1 223 ? -15.808 -23.357 8.980 1.00 57.59 223 PRO A O 1
ATOM 1683 N N . ASP A 1 224 ? -17.890 -22.537 9.158 1.00 53.41 224 ASP A N 1
ATOM 1684 C CA . ASP A 1 224 ? -18.589 -23.773 8.770 1.00 53.41 224 ASP A CA 1
ATOM 1685 C C . ASP A 1 224 ? -18.832 -23.927 7.255 1.00 53.41 224 ASP A C 1
ATOM 1687 O O . ASP A 1 224 ? -19.367 -24.949 6.828 1.00 53.41 224 ASP A O 1
ATOM 1691 N N . GLN A 1 225 ? -18.471 -22.941 6.421 1.00 49.34 225 GLN A N 1
ATOM 1692 C CA . GLN A 1 225 ? -18.786 -22.981 4.980 1.00 49.34 225 GLN A CA 1
ATOM 1693 C C . GLN A 1 225 ? -17.636 -23.401 4.062 1.00 49.34 225 GLN A C 1
ATOM 1695 O O . GLN A 1 225 ? -17.843 -23.447 2.853 1.00 49.34 225 GLN A O 1
ATOM 1700 N N . GLY A 1 226 ? -16.459 -23.748 4.596 1.00 47.91 226 GLY A N 1
ATOM 1701 C CA . GLY A 1 226 ? -15.412 -24.419 3.812 1.00 47.91 226 GLY A CA 1
ATOM 1702 C C . GLY A 1 226 ? -15.072 -23.725 2.489 1.00 47.91 226 GLY A C 1
ATOM 1703 O O . GLY A 1 226 ? -14.846 -24.400 1.488 1.00 47.91 226 GLY A O 1
ATOM 1704 N N . LEU A 1 227 ? -15.077 -22.385 2.460 1.00 48.19 227 LEU A N 1
ATOM 1705 C CA . LEU A 1 227 ? -14.623 -21.606 1.308 1.00 48.19 227 LEU A CA 1
ATOM 1706 C C . LEU A 1 227 ? -13.095 -21.704 1.228 1.00 48.19 227 LEU A C 1
ATOM 1708 O O . LEU A 1 227 ? -12.368 -20.761 1.533 1.00 48.19 227 LEU A O 1
ATOM 1712 N N . GLU A 1 228 ? -12.607 -22.880 0.852 1.00 50.50 228 GLU A N 1
ATOM 1713 C CA . GLU A 1 228 ? -11.238 -23.089 0.410 1.00 50.50 228 GLU A CA 1
ATOM 1714 C C . GLU A 1 228 ? -11.143 -22.567 -1.023 1.00 50.50 228 GLU A C 1
ATOM 1716 O O . GLU A 1 228 ? -11.168 -23.328 -1.987 1.00 50.50 228 GLU A O 1
ATOM 1721 N N . ALA A 1 229 ? -11.058 -21.243 -1.182 1.00 51.66 229 ALA A N 1
ATOM 1722 C CA . ALA A 1 229 ? -10.417 -20.731 -2.385 1.00 51.66 229 ALA A CA 1
ATOM 1723 C C . ALA A 1 229 ? -9.016 -21.347 -2.398 1.00 51.66 229 ALA A C 1
ATOM 1725 O O . ALA A 1 229 ? -8.276 -21.226 -1.416 1.00 51.66 229 ALA A O 1
ATOM 1726 N N . SER A 1 230 ? -8.672 -22.075 -3.457 1.00 56.56 230 SER A N 1
ATOM 1727 C CA . SER A 1 230 ? -7.370 -22.723 -3.504 1.00 56.56 230 SER A CA 1
ATOM 1728 C C . SER A 1 230 ? -6.292 -21.644 -3.391 1.00 56.56 230 SER A C 1
ATOM 1730 O O . SER A 1 230 ? -6.401 -20.561 -3.973 1.00 56.56 230 SER A O 1
ATOM 1732 N N . GLU A 1 231 ? -5.210 -21.925 -2.663 1.00 56.25 231 GLU A N 1
ATOM 1733 C CA . GLU A 1 231 ? -4.083 -20.992 -2.544 1.00 56.25 231 GLU A CA 1
ATOM 1734 C C . GLU A 1 231 ? -3.580 -20.541 -3.935 1.00 56.25 231 GLU A C 1
ATOM 1736 O O . GLU A 1 231 ? -3.078 -19.431 -4.105 1.00 56.25 231 GLU A O 1
ATOM 1741 N N . GLN A 1 232 ? -3.769 -21.381 -4.959 1.00 53.78 232 GLN A N 1
ATOM 1742 C CA . GLN A 1 232 ? -3.494 -21.072 -6.360 1.00 53.78 232 GLN A CA 1
ATOM 1743 C C . GLN A 1 232 ? -4.432 -20.019 -6.966 1.00 53.78 232 GLN A C 1
ATOM 1745 O O . GLN A 1 232 ? -3.936 -19.158 -7.689 1.00 53.78 232 GL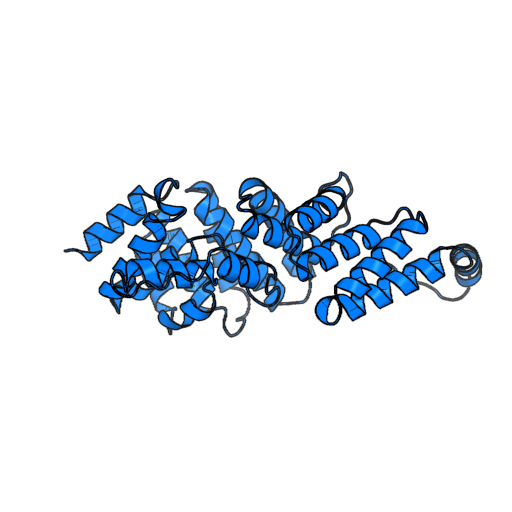N A O 1
ATOM 1750 N N . GLU A 1 233 ? -5.734 -20.035 -6.676 1.00 55.88 233 GLU A N 1
ATOM 1751 C CA . GLU A 1 233 ? -6.695 -19.020 -7.141 1.00 55.88 233 GLU A CA 1
ATOM 1752 C C . GLU A 1 233 ? -6.442 -17.668 -6.474 1.00 55.88 233 GLU A C 1
ATOM 1754 O O . GLU A 1 233 ? -6.379 -16.643 -7.154 1.00 55.88 233 GLU A O 1
ATOM 1759 N N . VAL A 1 234 ? -6.180 -17.663 -5.164 1.00 58.31 234 VAL A N 1
ATOM 1760 C CA . VAL A 1 234 ? -5.810 -16.442 -4.432 1.00 58.31 234 VAL A CA 1
ATOM 1761 C C . VAL A 1 234 ? -4.496 -15.889 -4.973 1.00 58.31 234 VAL A C 1
ATOM 1763 O O . VAL A 1 234 ? -4.397 -14.700 -5.275 1.00 58.31 234 VAL A O 1
ATOM 1766 N N . ARG A 1 235 ? -3.493 -16.750 -5.195 1.00 57.28 235 ARG A N 1
ATOM 1767 C CA . ARG A 1 235 ? -2.242 -16.352 -5.857 1.00 57.28 235 ARG A CA 1
ATOM 1768 C C . ARG A 1 235 ? -2.484 -15.844 -7.278 1.00 57.28 235 ARG A C 1
ATOM 1770 O O . ARG A 1 235 ? -1.813 -14.902 -7.673 1.00 57.28 235 ARG A O 1
ATOM 1777 N N . ALA A 1 236 ? -3.400 -16.427 -8.051 1.00 56.75 236 ALA A N 1
ATOM 1778 C CA . ALA A 1 236 ? -3.685 -16.001 -9.422 1.00 56.75 236 ALA A CA 1
ATOM 1779 C C . ALA A 1 236 ? -4.317 -14.602 -9.478 1.00 56.75 236 ALA A C 1
ATOM 1781 O O . ALA A 1 236 ? -3.912 -13.799 -10.316 1.00 56.75 236 ALA A O 1
ATOM 1782 N N . VAL A 1 237 ? -5.227 -14.280 -8.553 1.00 57.50 237 VAL A N 1
ATOM 1783 C CA . VAL A 1 237 ? -5.792 -12.926 -8.411 1.00 57.50 237 VAL A CA 1
ATOM 1784 C C . VAL A 1 237 ? -4.729 -11.941 -7.914 1.00 57.50 237 VAL A C 1
ATOM 1786 O O . VAL A 1 237 ? -4.604 -10.841 -8.441 1.00 57.50 237 VAL A O 1
ATOM 1789 N N . MET A 1 238 ? -3.891 -12.359 -6.961 1.00 56.00 238 MET A N 1
ATOM 1790 C CA . MET A 1 238 ? -2.815 -11.531 -6.402 1.00 56.00 238 MET A CA 1
ATOM 1791 C C . MET A 1 238 ? -1.636 -11.309 -7.357 1.00 56.00 238 MET A C 1
ATOM 1793 O O . MET A 1 238 ? -0.823 -10.421 -7.101 1.00 56.00 238 MET A O 1
ATOM 1797 N N . ARG A 1 239 ? -1.509 -12.097 -8.438 1.00 58.09 239 ARG A N 1
ATOM 1798 C CA . ARG A 1 239 ? -0.402 -11.951 -9.392 1.00 58.09 239 ARG A CA 1
ATOM 1799 C C . ARG A 1 239 ? -0.428 -10.575 -10.042 1.00 58.09 239 ARG A C 1
ATOM 1801 O O . ARG A 1 239 ? 0.631 -9.998 -10.196 1.00 58.09 239 ARG A O 1
ATOM 1808 N N . ARG A 1 240 ? -1.582 -9.995 -10.376 1.00 66.69 240 ARG A N 1
ATOM 1809 C CA . ARG A 1 240 ? -1.613 -8.699 -11.077 1.00 66.69 240 ARG A CA 1
ATOM 1810 C C . ARG A 1 240 ? -1.965 -7.554 -10.122 1.00 66.69 240 ARG A C 1
ATOM 1812 O O . ARG A 1 240 ? -3.138 -7.397 -9.800 1.00 66.69 240 ARG A O 1
ATOM 1819 N N . PRO A 1 241 ? -0.994 -6.734 -9.680 1.00 69.25 241 PRO A N 1
ATOM 1820 C CA . PRO A 1 241 ? -1.285 -5.579 -8.844 1.00 69.25 241 PRO A CA 1
ATOM 1821 C C . PRO A 1 241 ? -2.130 -4.557 -9.609 1.00 69.25 241 PRO A C 1
ATOM 1823 O O . PRO A 1 241 ? -1.743 -4.073 -10.676 1.00 69.25 241 PRO A O 1
ATOM 1826 N N . GLU A 1 242 ? -3.267 -4.177 -9.031 1.00 75.88 242 GLU A N 1
ATOM 1827 C CA . GLU A 1 242 ? -4.082 -3.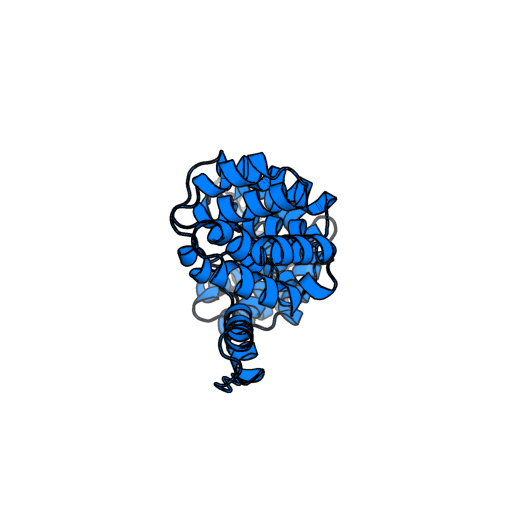068 -9.517 1.00 75.88 242 GLU A CA 1
ATOM 1828 C C . GLU A 1 242 ? -3.422 -1.736 -9.155 1.00 75.88 242 GLU A C 1
ATOM 1830 O O . GLU A 1 242 ? -3.669 -1.133 -8.114 1.00 75.88 242 GLU A O 1
ATOM 1835 N N . LEU A 1 243 ? -2.565 -1.233 -10.039 1.00 78.81 243 LEU A N 1
ATOM 1836 C CA . LEU A 1 243 ? -1.802 -0.009 -9.773 1.00 78.81 243 LEU A CA 1
ATOM 1837 C C . LEU A 1 243 ? -2.652 1.265 -9.723 1.00 78.81 243 LEU A C 1
ATOM 1839 O O . LEU A 1 243 ? -2.134 2.314 -9.327 1.00 78.81 243 LEU A O 1
ATOM 1843 N N . GLY A 1 244 ? -3.920 1.173 -10.131 1.00 81.94 244 GLY A N 1
ATOM 1844 C CA . GLY A 1 244 ? -4.911 2.240 -10.050 1.00 81.94 244 GLY A CA 1
ATOM 1845 C C . GLY A 1 244 ? -5.506 2.433 -8.657 1.00 81.94 244 GLY A C 1
ATOM 1846 O O . GLY A 1 244 ? -6.134 3.459 -8.444 1.00 81.94 244 GLY A O 1
ATOM 1847 N N . MET A 1 245 ? -5.288 1.506 -7.720 1.00 88.19 245 MET A N 1
ATOM 1848 C CA . MET A 1 245 ? -5.755 1.596 -6.334 1.00 88.19 245 MET A CA 1
ATOM 1849 C C . MET A 1 245 ? -4.565 1.576 -5.360 1.00 88.19 245 MET A C 1
ATOM 1851 O O . MET A 1 245 ? -3.474 1.125 -5.729 1.00 88.19 245 MET A O 1
ATOM 1855 N N . PRO A 1 246 ? -4.724 2.087 -4.124 1.00 94.38 246 PRO A N 1
ATOM 1856 C CA . PRO A 1 246 ? -3.707 1.929 -3.090 1.00 94.38 246 PRO A CA 1
ATOM 1857 C C . PRO A 1 246 ? -3.501 0.457 -2.740 1.00 94.38 246 PRO A C 1
ATOM 1859 O O . PRO A 1 246 ? -4.449 -0.227 -2.358 1.00 94.38 246 PRO A O 1
ATOM 1862 N N . VAL A 1 247 ? -2.255 -0.007 -2.812 1.00 94.38 247 VAL A N 1
ATOM 1863 C CA . VAL A 1 247 ? -1.864 -1.337 -2.337 1.00 94.38 247 VAL A CA 1
ATOM 1864 C C . VAL A 1 247 ? -1.424 -1.228 -0.882 1.00 94.38 247 VAL A C 1
ATOM 1866 O O . VAL A 1 247 ? -0.366 -0.683 -0.573 1.00 94.38 247 VAL A O 1
ATOM 1869 N N . LEU A 1 248 ? -2.259 -1.718 0.027 1.00 95.94 248 LEU A N 1
ATOM 1870 C CA . LEU A 1 248 ? -2.045 -1.580 1.465 1.00 95.94 248 LEU A CA 1
ATOM 1871 C C . LEU A 1 248 ? -1.209 -2.736 2.015 1.00 95.94 248 LEU A C 1
ATOM 1873 O O . LEU A 1 248 ? -1.276 -3.863 1.523 1.00 95.94 248 LEU A O 1
ATOM 1877 N N . TRP A 1 249 ? -0.428 -2.455 3.059 1.00 95.56 249 TRP A N 1
ATOM 1878 C CA . TRP A 1 249 ? 0.270 -3.500 3.798 1.00 95.56 249 TRP A CA 1
ATOM 1879 C C . TRP A 1 249 ? -0.718 -4.512 4.386 1.00 95.56 249 TRP A C 1
ATOM 1881 O O . TRP A 1 249 ? -1.787 -4.151 4.885 1.00 95.56 249 TRP A O 1
ATOM 1891 N N . ASP A 1 250 ? -0.327 -5.783 4.327 1.00 91.50 250 ASP A N 1
ATOM 1892 C CA . ASP A 1 250 ? -1.146 -6.919 4.730 1.00 91.50 250 ASP A CA 1
ATOM 1893 C C . ASP A 1 250 ? -1.755 -6.710 6.131 1.00 91.50 250 ASP A C 1
ATOM 1895 O O . ASP A 1 250 ? -1.057 -6.334 7.074 1.00 91.50 250 ASP A O 1
ATOM 1899 N N . GLY A 1 251 ? -3.066 -6.926 6.271 1.00 93.25 251 GLY A N 1
ATOM 1900 C CA . GLY A 1 251 ? -3.796 -6.787 7.536 1.00 93.25 251 GLY A CA 1
ATOM 1901 C C . GLY A 1 251 ? -4.083 -5.354 8.013 1.00 93.25 251 GLY A C 1
ATOM 1902 O O . GLY A 1 251 ? -5.014 -5.165 8.797 1.00 93.25 251 GLY A O 1
ATOM 1903 N N . GLU A 1 252 ? -3.367 -4.329 7.546 1.00 96.44 252 GLU A N 1
ATOM 1904 C CA . GLU A 1 252 ? -3.548 -2.955 8.043 1.00 96.44 252 GLU A CA 1
ATOM 1905 C C . GLU A 1 252 ? -4.928 -2.378 7.712 1.00 96.44 252 GLU A C 1
ATOM 1907 O O . GLU A 1 252 ? -5.506 -1.648 8.520 1.00 96.44 252 GLU A O 1
ATOM 1912 N N . LEU A 1 253 ? -5.511 -2.775 6.576 1.00 97.06 253 LEU A N 1
ATOM 1913 C CA . LEU A 1 253 ? -6.891 -2.421 6.253 1.00 97.06 253 LEU A CA 1
ATOM 1914 C C . LEU A 1 253 ? -7.873 -2.959 7.302 1.00 97.06 253 LEU A C 1
ATOM 1916 O O . LEU A 1 253 ? -8.779 -2.239 7.708 1.00 97.06 253 LEU A O 1
ATOM 1920 N N . HIS A 1 254 ? -7.685 -4.190 7.786 1.00 97.06 254 HIS A N 1
ATOM 1921 C CA . HIS A 1 254 ? -8.544 -4.765 8.822 1.00 97.06 254 HIS A CA 1
ATOM 1922 C C . HIS A 1 254 ? -8.397 -4.042 10.163 1.00 97.06 254 HIS A C 1
ATOM 1924 O O . HIS A 1 254 ? -9.391 -3.837 10.857 1.00 97.06 254 HIS A O 1
ATOM 1930 N N . ALA A 1 255 ? -7.191 -3.596 10.520 1.00 97.75 255 ALA A N 1
ATOM 1931 C CA . ALA A 1 255 ? -6.994 -2.767 11.706 1.00 97.75 255 ALA A CA 1
ATOM 1932 C C . ALA A 1 255 ? -7.732 -1.417 11.585 1.00 97.75 255 ALA A C 1
ATOM 1934 O O . ALA A 1 255 ? -8.399 -0.993 12.532 1.00 97.75 255 ALA A O 1
ATOM 1935 N N . ALA A 1 256 ? -7.667 -0.773 10.413 1.00 98.12 256 ALA A N 1
ATOM 1936 C CA . ALA A 1 256 ? -8.363 0.485 10.138 1.00 98.12 256 ALA A CA 1
ATOM 1937 C C . ALA A 1 256 ? -9.896 0.314 10.127 1.00 98.12 256 ALA A C 1
ATOM 1939 O O . ALA A 1 256 ? -10.605 1.074 10.790 1.00 98.12 256 ALA A O 1
ATOM 1940 N N . LEU A 1 257 ? -10.403 -0.719 9.443 1.00 97.31 257 LEU A N 1
ATOM 1941 C CA . LEU A 1 257 ? -11.820 -1.099 9.408 1.00 97.31 257 LEU A CA 1
ATOM 1942 C C . LEU A 1 257 ? -12.364 -1.387 10.804 1.00 97.31 257 LEU A C 1
ATOM 1944 O O . LEU A 1 257 ? -13.425 -0.885 11.167 1.00 97.31 257 LEU A O 1
ATOM 1948 N N . ALA A 1 258 ? -11.631 -2.153 11.615 1.00 97.25 258 ALA A N 1
ATOM 1949 C CA . ALA A 1 258 ? -12.062 -2.462 12.968 1.00 97.25 258 ALA A CA 1
ATOM 1950 C C . ALA A 1 258 ? -12.224 -1.210 13.831 1.00 97.25 258 ALA A C 1
ATOM 1952 O O . ALA A 1 258 ? -13.188 -1.092 14.590 1.00 97.25 258 ALA A O 1
ATOM 1953 N N . LEU A 1 259 ? -11.288 -0.268 13.710 1.00 97.69 259 LEU A N 1
ATOM 1954 C CA . LEU A 1 259 ? -11.354 0.984 14.443 1.00 97.69 259 LEU A CA 1
ATOM 1955 C C . LEU A 1 259 ? -12.517 1.862 13.950 1.00 97.69 259 LEU A C 1
ATOM 1957 O O . LEU A 1 259 ? -13.246 2.411 14.777 1.00 97.69 259 LEU A O 1
ATOM 1961 N N . ALA A 1 260 ? -12.726 1.949 12.633 1.00 97.25 260 ALA A N 1
ATOM 1962 C CA . ALA A 1 260 ? -13.801 2.736 12.029 1.00 97.25 260 ALA A CA 1
ATOM 1963 C C . ALA A 1 260 ? -15.202 2.171 12.316 1.00 97.25 260 ALA A C 1
ATOM 1965 O O . ALA A 1 260 ? -16.130 2.926 12.595 1.00 97.25 260 ALA A O 1
ATOM 1966 N N . ALA A 1 261 ? -15.355 0.846 12.317 1.00 95.94 261 ALA A N 1
ATOM 1967 C CA . ALA A 1 261 ? -16.622 0.180 12.607 1.00 95.94 261 ALA A CA 1
ATOM 1968 C C . ALA A 1 261 ? -16.956 0.140 14.107 1.00 95.94 261 ALA A C 1
ATOM 1970 O O . ALA A 1 261 ? -18.100 -0.126 14.463 1.00 95.94 261 ALA A O 1
ATOM 1971 N N . ARG A 1 262 ? -16.000 0.426 15.004 1.00 95.31 262 ARG A N 1
ATOM 1972 C CA . ARG A 1 262 ? -16.120 0.194 16.456 1.00 95.31 262 ARG A CA 1
ATOM 1973 C C . ARG A 1 262 ? -17.411 0.725 17.087 1.00 95.31 262 ARG A C 1
ATOM 1975 O O . ARG A 1 262 ? -17.979 0.047 17.936 1.00 95.31 262 ARG A O 1
ATOM 1982 N N . SER A 1 263 ? -17.843 1.935 16.730 1.00 92.44 263 SER A N 1
ATOM 1983 C CA . SER A 1 263 ? -19.036 2.571 17.315 1.00 92.44 263 SER A CA 1
ATOM 1984 C C . SER A 1 263 ? -20.342 2.231 16.602 1.00 92.44 263 SER A C 1
ATOM 1986 O O . SER A 1 263 ? -21.404 2.483 17.161 1.00 92.44 263 SER A O 1
ATOM 1988 N N . VAL A 1 264 ? -20.272 1.708 15.377 1.00 93.88 264 VAL A N 1
ATOM 1989 C CA . VAL A 1 264 ? -21.443 1.481 14.514 1.00 93.88 264 VAL A CA 1
ATOM 1990 C C . VAL A 1 264 ? -21.795 -0.003 14.455 1.00 93.88 264 VAL A C 1
ATOM 1992 O O . VAL A 1 264 ? -22.957 -0.367 14.601 1.00 93.88 264 VAL A O 1
ATOM 1995 N N . ASP A 1 265 ? -20.787 -0.865 14.316 1.00 93.75 265 ASP A N 1
ATOM 1996 C CA . ASP A 1 265 ? -20.922 -2.318 14.309 1.00 93.75 265 ASP A CA 1
ATOM 1997 C C . ASP A 1 265 ? -19.788 -2.988 15.118 1.00 93.75 265 ASP A C 1
ATOM 1999 O O . ASP A 1 265 ? -18.750 -3.395 14.578 1.00 93.75 265 ASP A O 1
ATOM 2003 N N . PRO A 1 266 ? -19.982 -3.158 16.441 1.00 94.19 266 PRO A N 1
ATOM 2004 C CA . PRO A 1 266 ? -19.026 -3.845 17.306 1.00 94.19 266 PRO A CA 1
ATOM 2005 C C . PRO A 1 266 ? -18.798 -5.320 16.942 1.00 94.19 266 PRO A C 1
ATOM 2007 O O . PRO A 1 266 ? -17.790 -5.906 17.343 1.00 94.19 266 PRO A O 1
ATOM 2010 N N . LYS A 1 267 ? -19.725 -5.981 16.233 1.00 91.12 267 LYS A N 1
ATOM 2011 C CA . LYS A 1 267 ? -19.535 -7.378 15.803 1.00 91.12 267 LYS A CA 1
ATOM 2012 C C . LYS A 1 267 ? -18.551 -7.429 14.641 1.00 91.12 267 LYS A C 1
ATOM 2014 O O . LYS A 1 267 ? -17.581 -8.184 14.718 1.00 91.12 267 LYS A O 1
ATOM 2019 N N . LEU A 1 268 ? -18.750 -6.581 13.636 1.00 89.94 268 LEU A N 1
ATOM 2020 C CA . LEU A 1 268 ? -17.843 -6.447 12.499 1.00 89.94 268 LEU A CA 1
ATOM 2021 C C . LEU A 1 268 ? -16.450 -5.983 12.939 1.00 89.94 268 LEU A C 1
ATOM 2023 O O . LEU A 1 268 ? -15.444 -6.568 12.536 1.00 89.94 268 LEU A O 1
ATOM 2027 N N . ALA A 1 269 ? -16.379 -5.011 13.854 1.00 95.12 269 ALA A N 1
ATOM 2028 C CA . ALA A 1 269 ? -15.110 -4.556 14.416 1.00 95.12 269 ALA A CA 1
ATOM 2029 C C . ALA A 1 269 ? -14.310 -5.704 15.061 1.00 95.12 269 ALA A C 1
ATOM 2031 O O . ALA A 1 269 ? -13.102 -5.839 14.844 1.00 95.12 269 ALA A O 1
ATOM 2032 N N . ARG A 1 270 ? -14.988 -6.588 15.808 1.00 95.31 270 ARG A N 1
ATOM 2033 C CA . ARG A 1 270 ? -14.365 -7.791 16.384 1.00 95.31 270 ARG A CA 1
ATOM 2034 C C . ARG A 1 270 ? -13.921 -8.788 15.316 1.00 95.31 270 ARG A C 1
ATOM 2036 O O . ARG A 1 270 ? -12.860 -9.387 15.483 1.00 95.31 270 ARG A O 1
ATOM 2043 N N . ALA A 1 271 ? -14.696 -8.974 14.247 1.00 92.25 271 ALA A N 1
ATOM 2044 C CA . ALA A 1 271 ? -14.322 -9.856 13.142 1.00 92.25 271 ALA A CA 1
ATOM 2045 C C . ALA A 1 271 ? -13.025 -9.380 12.469 1.00 92.25 271 ALA A C 1
ATOM 2047 O O . ALA A 1 271 ? -12.071 -10.149 12.376 1.00 92.25 271 ALA A O 1
ATOM 2048 N N . HIS A 1 272 ? -12.925 -8.098 12.113 1.00 95.19 272 HIS A N 1
ATOM 2049 C CA . HIS A 1 272 ? -11.707 -7.555 11.511 1.00 95.19 272 HIS A CA 1
ATOM 2050 C C . HIS A 1 272 ? -10.494 -7.583 12.450 1.00 95.19 272 HIS A C 1
ATOM 2052 O O . HIS A 1 272 ? -9.394 -7.897 12.001 1.00 95.19 272 HIS A O 1
ATOM 2058 N N . LEU A 1 273 ? -10.664 -7.347 13.758 1.00 96.12 273 LEU A N 1
ATOM 2059 C CA . LEU A 1 273 ? -9.557 -7.517 14.712 1.00 96.12 273 LEU A CA 1
ATOM 2060 C C . LEU A 1 273 ? -9.072 -8.959 14.797 1.00 96.12 273 LEU A C 1
ATOM 2062 O O . LEU A 1 273 ? -7.871 -9.186 14.922 1.00 96.12 273 LEU A O 1
ATOM 2066 N N . ARG A 1 274 ? -9.984 -9.932 14.729 1.00 95.06 274 ARG A N 1
ATOM 2067 C CA . ARG A 1 274 ? -9.612 -11.349 14.677 1.00 95.06 274 ARG A CA 1
ATOM 2068 C C . ARG A 1 274 ? -8.843 -11.664 13.403 1.00 95.06 274 ARG A C 1
ATOM 2070 O O . ARG A 1 274 ? -7.809 -12.304 13.505 1.00 95.06 274 ARG A O 1
ATOM 2077 N N . VAL A 1 275 ? -9.278 -11.153 12.250 1.00 93.69 275 VAL A N 1
ATOM 2078 C CA . VAL A 1 275 ? -8.532 -11.302 10.990 1.00 93.69 275 VAL A CA 1
ATOM 2079 C C . VAL A 1 275 ? -7.131 -10.691 11.094 1.00 93.69 275 VAL A C 1
ATOM 2081 O O . VAL A 1 275 ? -6.145 -11.327 10.731 1.00 93.69 275 VAL A O 1
ATOM 2084 N N . TYR A 1 276 ? -7.023 -9.477 11.637 1.00 95.81 276 TYR A N 1
ATOM 2085 C CA . TYR A 1 276 ? -5.736 -8.818 11.853 1.00 95.81 276 TYR A CA 1
ATOM 2086 C C . TYR A 1 276 ? -4.809 -9.646 12.762 1.00 95.81 276 TYR A C 1
ATOM 2088 O O . TYR A 1 276 ? -3.634 -9.832 12.444 1.00 95.81 276 TYR A O 1
ATOM 2096 N N . LEU A 1 277 ? -5.348 -10.178 13.865 1.00 95.31 277 LEU A N 1
ATOM 2097 C CA . LEU A 1 277 ? -4.634 -11.019 14.834 1.00 95.31 277 LEU A CA 1
ATOM 2098 C C . LEU A 1 277 ? -4.366 -12.454 14.351 1.00 95.31 277 LEU A C 1
ATOM 2100 O O . LEU A 1 277 ? -3.553 -13.138 14.967 1.00 95.31 277 LEU A O 1
ATOM 2104 N N . ASP A 1 278 ? -5.041 -12.922 13.302 1.00 90.81 278 ASP A N 1
ATOM 2105 C CA . ASP A 1 278 ? -4.755 -14.196 12.629 1.00 90.81 278 ASP A CA 1
ATOM 2106 C C . ASP A 1 278 ? -3.626 -14.043 11.593 1.00 90.81 278 ASP A C 1
ATOM 2108 O O . ASP A 1 278 ? -2.861 -14.969 11.336 1.00 90.81 278 ASP A O 1
ATOM 2112 N N . GLY A 1 279 ? -3.480 -12.839 11.031 1.00 87.94 279 GLY A N 1
ATOM 2113 C CA . GLY A 1 279 ? -2.442 -12.492 10.067 1.00 87.94 279 GLY A CA 1
ATOM 2114 C C . GLY A 1 279 ? -1.225 -11.771 10.679 1.00 87.94 279 GLY A C 1
ATOM 2115 O O . GLY A 1 279 ? -0.738 -12.143 11.750 1.00 87.94 279 GLY A O 1
ATOM 2116 N N . PRO A 1 280 ? -0.691 -10.733 10.004 1.00 83.19 280 PRO A N 1
ATOM 2117 C CA . PRO A 1 280 ? 0.562 -10.074 10.397 1.00 83.19 280 PRO A CA 1
ATOM 2118 C C . PRO A 1 280 ? 0.482 -9.343 11.744 1.00 83.19 280 PRO A C 1
ATOM 2120 O O . PRO A 1 280 ? 1.510 -9.093 12.372 1.00 83.19 280 PRO A O 1
ATOM 2123 N N . GLY A 1 281 ? -0.726 -9.046 12.230 1.00 87.44 281 GLY A N 1
ATOM 2124 C CA . GLY A 1 281 ? -0.940 -8.452 13.543 1.00 87.44 281 GLY A CA 1
ATOM 2125 C C . GLY A 1 281 ? -0.645 -9.390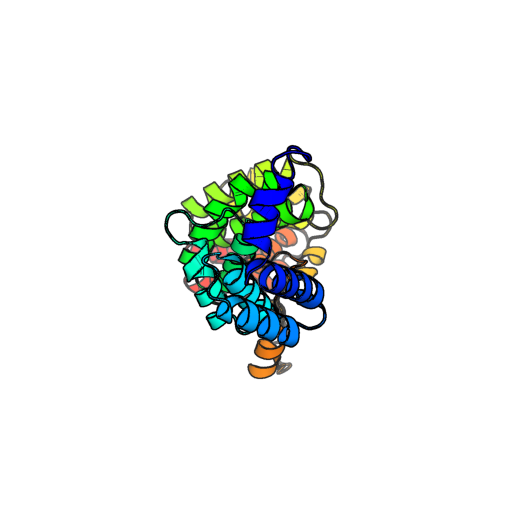 14.714 1.00 87.44 281 GLY A C 1
ATOM 2126 O O . GLY A 1 281 ? -0.452 -8.900 15.825 1.00 87.44 281 GLY A O 1
ATOM 2127 N N . ARG A 1 282 ? -0.579 -10.712 14.487 1.00 92.06 282 ARG A N 1
ATOM 2128 C CA . ARG A 1 282 ? -0.355 -11.721 15.537 1.00 92.06 282 ARG A CA 1
ATOM 2129 C C . ARG A 1 282 ? 0.993 -11.594 16.228 1.00 92.06 282 ARG A C 1
ATOM 2131 O O . ARG A 1 282 ? 1.080 -11.816 17.423 1.00 92.06 282 ARG A O 1
ATOM 2138 N N . SER A 1 283 ? 2.032 -11.312 15.454 1.00 90.44 283 SER A N 1
ATOM 2139 C CA . SER A 1 283 ? 3.423 -11.217 15.912 1.00 90.44 283 SER A CA 1
ATOM 2140 C C . SER A 1 283 ? 4.014 -9.832 15.647 1.00 90.44 283 SER A C 1
ATOM 2142 O O . SER A 1 283 ? 5.230 -9.654 15.677 1.00 90.44 283 SER A O 1
ATOM 2144 N N . GLY A 1 284 ? 3.158 -8.866 15.307 1.00 93.62 284 GLY A N 1
ATOM 2145 C CA . GLY A 1 284 ? 3.548 -7.495 15.019 1.00 93.62 284 GLY A CA 1
ATOM 2146 C C . GLY A 1 284 ? 3.653 -6.635 16.283 1.00 93.62 284 GLY A C 1
ATOM 2147 O O . GLY A 1 284 ? 3.146 -7.006 17.344 1.00 93.62 284 GLY A O 1
ATOM 2148 N N . PRO A 1 285 ? 4.229 -5.426 16.171 1.00 96.75 285 PRO A N 1
ATOM 2149 C CA . PRO A 1 285 ? 4.391 -4.503 17.302 1.00 96.75 285 PRO A CA 1
ATOM 2150 C C . PRO A 1 285 ? 3.054 -4.053 17.916 1.00 96.75 285 PRO A C 1
ATOM 2152 O O . PRO A 1 285 ? 3.010 -3.574 19.046 1.00 96.75 285 PRO A O 1
ATOM 2155 N N . TRP A 1 286 ? 1.951 -4.228 17.184 1.00 97.62 286 TRP A N 1
ATOM 2156 C CA . TRP A 1 286 ? 0.610 -3.812 17.588 1.00 97.62 286 TRP A CA 1
ATOM 2157 C C . TRP A 1 286 ? -0.287 -4.959 18.062 1.00 97.62 286 TRP A C 1
ATOM 2159 O O . TRP A 1 286 ? -1.491 -4.753 18.229 1.00 97.62 286 TRP A O 1
ATOM 2169 N N . GLU A 1 287 ? 0.262 -6.150 18.317 1.00 97.69 287 GLU A N 1
ATOM 2170 C CA . GLU A 1 287 ? -0.495 -7.247 18.935 1.00 97.69 287 GLU A CA 1
ATOM 2171 C C . GLU A 1 287 ? -1.139 -6.817 20.276 1.00 97.69 287 GLU A C 1
ATOM 2173 O O . GLU A 1 287 ? -2.351 -7.017 20.443 1.00 97.69 287 GLU A O 1
ATOM 2178 N N . PRO A 1 288 ? -0.422 -6.162 21.222 1.00 97.88 288 PRO A N 1
ATOM 2179 C CA . PRO A 1 288 ? -1.021 -5.762 22.498 1.00 97.88 288 PRO A CA 1
ATOM 2180 C C . PRO A 1 288 ? -2.155 -4.746 22.325 1.00 97.88 288 PRO A C 1
ATOM 2182 O O . PRO A 1 288 ? -3.170 -4.838 23.021 1.00 97.88 288 PRO A O 1
ATOM 2185 N N . TRP A 1 289 ? -2.004 -3.817 21.373 1.00 97.44 289 TRP A N 1
ATOM 2186 C CA . TRP A 1 289 ? -3.029 -2.838 21.005 1.00 97.44 289 TRP A CA 1
ATOM 2187 C C . TRP A 1 289 ? -4.300 -3.538 20.511 1.00 97.44 289 TRP A C 1
ATOM 2189 O O . TRP A 1 289 ? -5.375 -3.326 21.073 1.00 97.44 289 TRP A O 1
ATOM 2199 N N . ALA A 1 290 ? -4.172 -4.439 19.534 1.00 97.81 290 ALA A N 1
ATOM 2200 C CA . ALA A 1 290 ? -5.313 -5.135 18.945 1.00 97.81 290 ALA A CA 1
ATOM 2201 C C . ALA A 1 290 ? -6.027 -6.035 19.965 1.00 97.81 290 ALA A C 1
ATOM 2203 O O . ALA A 1 290 ? -7.257 -6.044 20.031 1.00 97.81 290 ALA A O 1
ATOM 2204 N N . ARG A 1 291 ? -5.280 -6.747 20.824 1.00 97.69 291 ARG A N 1
ATOM 2205 C CA . ARG A 1 291 ? -5.871 -7.537 21.920 1.00 97.69 291 ARG A CA 1
ATOM 2206 C C . ARG A 1 291 ? -6.563 -6.661 22.962 1.00 97.69 291 ARG A C 1
ATOM 2208 O O . ARG A 1 291 ? -7.584 -7.072 23.506 1.00 97.69 291 ARG A O 1
ATOM 2215 N N . GLY A 1 292 ? -6.010 -5.486 23.260 1.00 97.62 292 GLY A N 1
ATOM 2216 C CA . GLY A 1 292 ? -6.642 -4.493 24.127 1.00 97.62 292 GLY A CA 1
ATOM 2217 C C . GLY A 1 292 ? -7.987 -4.047 23.570 1.00 97.62 292 GLY A C 1
ATOM 2218 O O . GLY A 1 292 ? -9.004 -4.202 24.240 1.00 97.62 292 GLY A O 1
ATOM 2219 N N . LEU A 1 293 ? -7.999 -3.613 22.310 1.00 96.69 293 LEU A N 1
ATOM 2220 C CA . LEU A 1 293 ? -9.211 -3.170 21.628 1.00 96.69 293 LEU A CA 1
ATOM 2221 C C . LEU A 1 293 ? -10.269 -4.282 21.535 1.00 96.69 293 LEU A C 1
ATOM 2223 O O . LEU A 1 293 ? -11.455 -4.031 21.733 1.00 96.69 293 LEU A O 1
ATOM 2227 N N . LEU A 1 294 ? -9.844 -5.527 21.298 1.00 96.81 294 LEU A N 1
ATOM 2228 C CA . LEU A 1 294 ? -10.740 -6.682 21.255 1.00 96.81 294 LEU A CA 1
ATOM 2229 C C . LEU A 1 294 ? -11.396 -6.973 22.616 1.00 96.81 294 LEU A C 1
ATOM 2231 O O . LEU A 1 294 ? -12.565 -7.352 22.653 1.00 96.81 294 LEU A O 1
ATOM 2235 N N . ARG A 1 295 ? -10.666 -6.792 23.728 1.00 97.12 295 ARG A N 1
ATOM 2236 C CA . ARG A 1 295 ? -11.228 -6.914 25.085 1.00 97.12 295 ARG A CA 1
ATOM 2237 C C . ARG A 1 295 ? -12.210 -5.792 25.392 1.00 97.12 295 ARG A C 1
ATOM 2239 O O . ARG A 1 295 ? -13.245 -6.065 25.989 1.00 97.12 295 ARG A O 1
ATOM 2246 N N . ASP A 1 296 ? -11.898 -4.567 24.978 1.00 95.56 296 ASP A N 1
ATOM 2247 C CA . ASP A 1 296 ? -12.776 -3.411 25.175 1.00 95.56 296 ASP A CA 1
ATOM 2248 C C . ASP A 1 296 ? -14.108 -3.599 24.431 1.00 95.56 296 ASP A C 1
ATOM 2250 O O . ASP A 1 296 ? -15.159 -3.295 24.975 1.00 95.56 296 ASP A O 1
ATOM 2254 N N . LEU A 1 297 ? -14.074 -4.193 23.234 1.00 94.19 297 LEU A N 1
ATOM 2255 C CA . LEU A 1 297 ? -15.257 -4.545 22.436 1.00 94.19 297 LEU A CA 1
ATOM 2256 C C . LEU A 1 297 ? -16.082 -5.728 22.977 1.00 94.19 297 LEU A C 1
ATOM 2258 O O . LEU A 1 297 ? -17.147 -6.028 22.435 1.00 94.19 297 LEU A O 1
ATOM 2262 N N . ALA A 1 298 ? -15.565 -6.466 23.961 1.00 88.44 298 ALA A N 1
ATOM 2263 C CA . ALA A 1 298 ? -16.253 -7.605 24.569 1.00 88.44 298 ALA A CA 1
ATOM 2264 C C . ALA A 1 298 ? -16.999 -7.243 25.863 1.00 88.44 298 ALA A C 1
ATOM 2266 O O . ALA A 1 298 ? -17.738 -8.085 26.372 1.00 88.44 298 ALA A O 1
ATOM 2267 N N . ARG A 1 299 ? -16.771 -6.037 26.392 1.00 88.00 299 ARG A N 1
ATOM 2268 C CA . ARG A 1 299 ? -17.466 -5.479 27.556 1.00 88.00 299 ARG A CA 1
ATOM 2269 C C . ARG A 1 299 ? -18.727 -4.751 27.113 1.00 88.00 299 ARG A C 1
ATOM 2271 O O . ARG A 1 299 ? -19.708 -4.828 27.878 1.00 88.00 299 ARG A O 1
#

Foldseek 3Di:
DDDDDDDDPVCVVVVVVCVDLVVLLVVLLVVLVVCQQPPLVSSLVSLVVSVVSVDPDLSSLLSNLSSQLQQLVLVSSLVSLCVAQVDVVHDLPLLSLVSNLLSCLLVVNLVSNQVSLVSNQVCVVVVVDLLSNLLSLLQNLLSQLQQALVSLVVSLVSLVVNQVDDDDPLCQLVSLLSNLLSCVRNVVNVVSVVSLVSNPDLPSLCVLAQLVNVVLLCCLVPVPPPPCPDPVNSSVSSSGDPSSHRDGHPLSSLSSSLSSCVVPPLPSSLSSLVSSCVPSCVPTNCVVVSVVSNVVSVD